Protein 2VOI (pdb70)

Foldseek 3Di:
DLLVVLLVVLLVLLLLLLCVLVVHDPPPDDDDLLSVLLNVLLVVLLVVCCVVCVVVLVVDADQDLVSLLVVLVVVLCVVCVVVDDDLNVLSPLSNSLSNVLVRNCVNDVDDDPCSSSSSSNSSSVCCSVRCVVVLVVQPHRPCRNNVVRD/DVCVVVVVVVVVVVVVVVCVVPDD

InterPro domains:
  IPR002475 Bcl2-like [PS50062] (37-142)
  IPR013282 Bcl-2-related protein A1 [PR01867] (3-15)
  IPR013282 Bcl-2-related protein A1 [PR01867] (64-77)
  IPR013282 Bcl-2-related protein A1 [PR01867] (79-88)
  IPR013282 Bcl-2-related protein A1 [PR01867] (91-102)
  IPR020717 Apoptosis regulator, Bcl-2, BH1 motif, conserved site [PS01080] (78-97)
  IPR020726 Apoptosis regulator, Bcl-2, BH2 motif, conserved site [PS01258] (133-144)
  IPR026298 Bcl-2 family [PR01862] (71-83)
  IPR026298 Bcl-2 family [PR01862] (85-113)
  IPR026298 Bcl-2 family [PR01862] (117-141)
  IPR026298 Bcl-2 family [PTHR11256] (11-152)
  IPR026298 Bcl-2 family [cd06845] (12-146)
  IPR036834 Bcl-2-like superfamily [G3DSA:1.10.437.10] (1-152)
  IPR036834 Bcl-2-like superfamily [SSF56854] (1-153)
  IPR046371 Bcl-2, Bcl-2 homology region 1-3 [PF00452] (37-140)
  IPR046371 Bcl-2, Bcl-2 homology region 1-3 [SM00337] (37-140)

Organism: Mus musculus (NCBI:txid10090)

B-factor: mean 55.95, std 5.7, range [41.97, 74.23]

GO terms:
  GO:0043066 negative regulation of apoptotic process (P, IDA)
  GO:0005515 protein binding (F, IPI)
  GO:0001782 B cell homeostasis (P, IDA)
  GO:0002903 negative regulation of B cell apoptotic process (P, IDA)

Sequence (174 aa):
SMAESELMHIHSLAEHYLQYVLQVPAFESAPSQACRVLQRVAFSVQKEVEKNLKSYLDDFHVESIDTARIIFNQVMEKEFEDGIINWGRIVTIFAFGGVLLKKLKQEQIALDVSAYKQVSSFVAEFIMNNTGEWIRQNGGWEDGFIKKFESQEEIIHNIARHLAQIGDEMDHNI

Radius of gyration: 15.11 Å; Cα contacts (8 Å, |Δi|>4): 183; chains: 2; bounding box: 39×42×33 Å

CATH classification: 1.10.437.10

Solvent-accessible surface area: 9069 Å² total; per-residue (Å²): 114,122,53,117,58,26,63,130,68,0,52,32,2,0,44,73,2,2,32,81,15,47,142,64,79,62,193,102,84,86,56,58,88,1,11,131,12,2,26,126,7,0,64,49,2,1,104,44,0,44,141,90,11,126,71,79,7,83,99,30,128,0,126,41,36,87,33,0,84,95,18,0,60,73,0,0,132,33,5,20,144,85,58,89,42,16,13,0,6,0,0,0,0,2,0,0,0,0,2,0,0,86,17,3,27,128,75,80,118,85,47,92,94,30,1,35,121,60,0,0,41,9,0,1,88,21,0,29,121,64,1,1,98,54,3,115,119,59,40,19,11,101,87,14,0,8,152,84,24,154,109,79,144,43,13,33,119,55,0,3,50,31,0,15,114,26,0,46,101,35,24,140,126,210

Secondary structure (DSSP, 8-state):
-HHHHHHHHHHHHHHHHHHHHTT----SSPPPHHHHHHHHHHHHHHHHHHHHTHHHHTT-----HHHHHHHHHHHHHHHTTT----HHHHHHHHHHHHHHHHHHHHHSS---TTHHHHHHHHHHHHHHHHHHHHHHHTTIIIIIIHHHT-/-HHHHHHHHHHHHHHHHHHHHH--

Nearest PDB structures (foldseek):
  2voi-assembly1_A  TM=1.007E+00  e=2.258E-20  Mus musculus
  2vof-assembly3_C  TM=9.747E-01  e=1.254E-17  Mus musculus
  6e3i-assembly1_A  TM=9.519E-01  e=2.820E-14  Homo sapiens
  5whh-assembly1_A  TM=9.590E-01  e=1.386E-13  Homo sapiens
  9gis-assembly1_A  TM=9.683E-01  e=3.302E-13  Homo sapiens

Structure (mmCIF, N/CA/C/O backbone):
data_2VOI
#
_entry.id   2VOI
#
_cell.length_a   61.737
_cell.length_b   80.808
_cell.length_c   32.184
_cell.angle_alpha   90.00
_cell.angle_beta   90.00
_cell.angle_gamma   90.00
#
_symmetry.space_group_name_H-M   'P 21 21 2'
#
loop_
_entity.id
_entity.type
_entity.pdbx_description
1 polymer 'BCL-2-RELATED PROTEIN A1'
2 polymer 'BH3-INTERACTING DOMAIN DEATH AGONIST P13'
3 non-polymer 'CHLORIDE ION'
4 water water
#
loop_
_atom_site.group_PDB
_atom_site.id
_atom_site.type_symbol
_atom_site.label_atom_id
_atom_site.label_alt_id
_atom_site.label_comp_id
_atom_site.label_asym_id
_atom_site.label_entity_id
_atom_site.label_seq_id
_atom_site.pdbx_PDB_ins_code
_atom_site.Cartn_x
_atom_site.Cartn_y
_atom_site.Cartn_z
_atom_site.occupancy
_atom_site.B_iso_or_equiv
_atom_site.auth_seq_id
_atom_site.auth_comp_id
_atom_site.auth_asym_id
_atom_site.auth_atom_id
_atom_site.pdbx_PDB_model_num
ATOM 1 N N . SER A 1 5 ? 27.847 5.990 -21.957 1.00 57.52 0 SER A N 1
ATOM 2 C CA . SER A 1 5 ? 27.618 7.081 -20.951 1.00 57.70 0 SER A CA 1
ATOM 3 C C . SER A 1 5 ? 26.410 6.755 -20.075 1.00 57.50 0 SER A C 1
ATOM 4 O O . SER A 1 5 ? 26.549 6.560 -18.866 1.00 56.29 0 SER A O 1
ATOM 7 N N . MET A 1 6 ? 25.231 6.726 -20.708 1.00 57.54 1 MET A N 1
ATOM 8 C CA . MET A 1 6 ? 24.018 6.104 -20.147 1.00 57.52 1 MET A CA 1
ATOM 9 C C . MET A 1 6 ? 24.249 4.614 -19.899 1.00 55.34 1 MET A C 1
ATOM 10 O O . MET A 1 6 ? 23.807 4.055 -18.884 1.00 55.06 1 MET A O 1
ATOM 15 N N . ALA A 1 7 ? 24.902 3.959 -20.850 1.00 53.14 2 ALA A N 1
ATOM 16 C CA . ALA A 1 7 ? 25.237 2.545 -20.697 1.00 51.81 2 ALA A CA 1
ATOM 17 C C . ALA A 1 7 ? 26.276 2.343 -19.589 1.00 50.13 2 ALA A C 1
ATOM 18 O O . ALA A 1 7 ? 26.212 1.367 -18.863 1.00 49.21 2 ALA A O 1
ATOM 20 N N . GLU A 1 8 ? 27.216 3.272 -19.476 1.00 48.83 3 GLU A N 1
ATOM 21 C CA . GLU A 1 8 ? 28.228 3.244 -18.421 1.00 48.44 3 GLU A CA 1
ATOM 22 C C . GLU A 1 8 ? 27.557 3.384 -17.059 1.00 48.36 3 GLU A C 1
ATOM 23 O O . GLU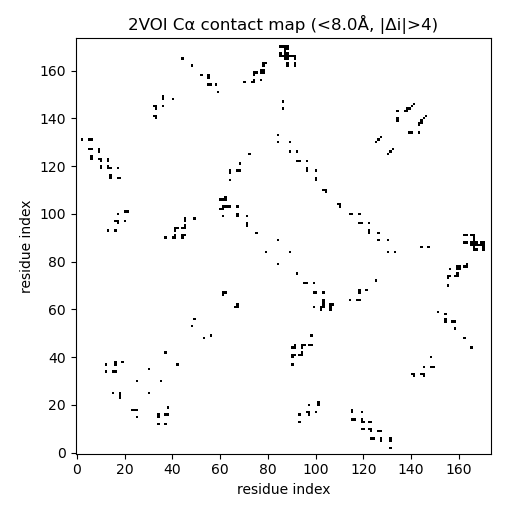 A 1 8 ? 27.723 2.521 -16.186 1.00 46.81 3 GLU A O 1
ATOM 29 N N . SER A 1 9 ? 26.746 4.426 -16.898 1.00 48.32 4 SER A N 1
ATOM 30 C CA . SER A 1 9 ? 26.006 4.603 -15.637 1.00 49.42 4 SER A CA 1
ATOM 31 C C . SER A 1 9 ? 25.075 3.442 -15.335 1.00 48.75 4 SER A C 1
ATOM 32 O O . SER A 1 9 ? 24.915 3.046 -14.194 1.00 48.70 4 SER A O 1
ATOM 35 N N . GLU A 1 10 ? 24.452 2.887 -16.364 1.00 48.80 5 GLU A N 1
ATOM 36 C CA . GLU A 1 10 ? 23.589 1.740 -16.183 1.00 48.71 5 GLU A CA 1
ATOM 37 C C . GLU A 1 10 ? 24.342 0.507 -15.659 1.00 48.25 5 GLU A C 1
ATOM 38 O O . GLU A 1 10 ? 23.833 -0.231 -14.776 1.00 47.92 5 GLU A O 1
ATOM 44 N N . LEU A 1 11 ? 25.531 0.267 -16.205 1.00 47.43 6 LEU A N 1
ATOM 45 C CA . LEU A 1 11 ? 26.396 -0.817 -15.718 1.00 47.28 6 LEU A CA 1
ATOM 46 C C . LEU A 1 11 ? 26.798 -0.612 -14.265 1.00 47.02 6 LEU A C 1
ATOM 47 O O . LEU A 1 11 ? 26.848 -1.546 -13.505 1.00 46.28 6 LEU A O 1
ATOM 52 N N . MET A 1 12 ? 27.152 0.618 -13.916 1.00 47.99 7 MET A N 1
ATOM 53 C CA . MET A 1 12 ? 27.589 0.938 -12.570 1.00 48.38 7 MET A CA 1
ATOM 54 C C . MET A 1 12 ? 26.449 0.796 -11.548 1.00 49.58 7 MET A C 1
ATOM 55 O O . MET A 1 12 ? 26.716 0.356 -10.437 1.00 49.21 7 MET A O 1
ATOM 60 N N . HIS A 1 13 ? 25.208 1.152 -11.921 1.00 50.93 8 HIS A N 1
ATOM 61 C CA . HIS A 1 13 ? 24.029 0.964 -11.048 1.00 52.86 8 HIS A CA 1
ATOM 62 C C . HIS A 1 13 ? 23.708 -0.528 -10.840 1.00 52.54 8 HIS A C 1
ATOM 63 O O . HIS A 1 13 ? 23.433 -0.973 -9.713 1.00 53.18 8 HIS A O 1
ATOM 70 N N . ILE A 1 14 ? 23.771 -1.312 -11.917 1.00 51.64 9 ILE A N 1
ATOM 71 C CA . ILE A 1 14 ? 23.623 -2.776 -11.821 1.00 51.06 9 ILE A CA 1
ATOM 72 C C . ILE A 1 14 ? 24.709 -3.365 -10.895 1.00 51.24 9 ILE A C 1
ATOM 73 O O . ILE A 1 14 ? 24.413 -4.207 -10.046 1.00 51.87 9 ILE A O 1
ATOM 78 N N . HIS A 1 15 ? 25.951 -2.913 -11.060 1.00 50.23 10 HIS A N 1
ATOM 79 C CA . HIS A 1 15 ? 27.032 -3.363 -10.220 1.00 49.92 10 HIS A CA 1
ATOM 80 C C . HIS A 1 15 ? 26.772 -3.078 -8.732 1.00 49.70 10 HIS A C 1
ATOM 81 O O . HIS A 1 15 ? 27.024 -3.924 -7.902 1.00 48.46 10 HIS A O 1
ATOM 88 N N . SER A 1 16 ? 26.269 -1.891 -8.399 1.00 50.16 11 SER A N 1
ATOM 89 C CA . SER A 1 16 ? 26.026 -1.551 -6.999 1.00 51.08 11 SER A CA 1
ATOM 90 C C . SER A 1 16 ? 24.900 -2.422 -6.421 1.00 50.80 11 SER A C 1
ATOM 91 O O . SER A 1 16 ? 24.965 -2.867 -5.272 1.00 50.20 11 SER A O 1
ATOM 94 N N . LEU A 1 17 ? 23.861 -2.647 -7.220 1.00 50.95 12 LEU A N 1
ATOM 95 C CA . LEU A 1 17 ? 22.782 -3.556 -6.841 1.00 51.22 12 LEU A CA 1
ATOM 96 C C . LEU A 1 17 ? 23.305 -4.956 -6.577 1.00 51.47 12 LEU A C 1
ATOM 97 O O . LEU A 1 17 ? 22.991 -5.539 -5.551 1.00 52.05 12 LEU A O 1
ATOM 102 N N . ALA A 1 18 ? 24.127 -5.479 -7.476 1.00 50.98 13 ALA A N 1
ATOM 103 C CA . ALA A 1 18 ? 24.711 -6.810 -7.286 1.00 51.07 13 ALA A CA 1
ATOM 104 C C . ALA A 1 18 ? 25.618 -6.878 -6.066 1.00 50.67 13 ALA A C 1
ATOM 105 O O . ALA A 1 18 ? 25.585 -7.862 -5.359 1.00 50.00 13 ALA A O 1
ATOM 107 N N . GLU A 1 19 ? 26.442 -5.853 -5.848 1.00 50.71 14 GLU A N 1
ATOM 108 C CA . GLU A 1 19 ? 27.325 -5.823 -4.702 1.00 52.11 14 GLU A CA 1
ATOM 109 C C . GLU A 1 19 ? 26.512 -5.874 -3.419 1.00 51.85 14 GLU A C 1
ATOM 110 O O . GLU A 1 19 ? 26.804 -6.651 -2.538 1.00 52.48 14 GLU A O 1
ATOM 116 N N . HIS A 1 20 ? 25.492 -5.037 -3.339 1.00 51.80 15 HIS A N 1
ATOM 117 C CA . HIS A 1 20 ? 24.665 -4.971 -2.143 1.00 52.35 15 HIS A CA 1
ATOM 118 C C . HIS A 1 20 ? 23.890 -6.259 -1.879 1.00 51.28 15 HIS A C 1
ATOM 119 O O . HIS A 1 20 ? 23.765 -6.647 -0.733 1.00 51.37 15 HIS A O 1
ATOM 126 N N . TYR A 1 21 ? 23.377 -6.914 -2.919 1.00 50.40 16 TYR A N 1
ATOM 127 C CA . TYR A 1 21 ? 22.674 -8.182 -2.725 1.00 50.27 16 TYR A CA 1
ATOM 128 C C . TYR A 1 21 ? 23.611 -9.279 -2.191 1.00 50.17 16 TYR A C 1
ATOM 129 O O . TYR A 1 21 ? 23.241 -10.057 -1.294 1.00 46.96 16 TYR A O 1
ATOM 138 N N . LEU A 1 22 ? 24.818 -9.322 -2.764 1.00 50.92 17 LEU A N 1
ATOM 139 C CA . LEU A 1 22 ? 25.835 -10.301 -2.368 1.00 51.57 17 LEU A CA 1
ATOM 140 C C . LEU A 1 22 ? 26.444 -10.028 -0.986 1.00 52.20 17 LEU A C 1
ATOM 141 O O . LEU A 1 22 ? 26.842 -10.976 -0.312 1.00 51.47 17 LEU A O 1
ATOM 146 N N . GLN A 1 23 ? 26.513 -8.751 -0.576 1.00 52.56 18 GLN A N 1
ATOM 147 C CA . GLN A 1 23 ? 26.937 -8.388 0.776 1.00 53.54 18 GLN A CA 1
ATOM 148 C C . GLN A 1 23 ? 25.886 -8.828 1.777 1.00 53.56 18 GLN A C 1
ATOM 149 O O . GLN A 1 23 ? 26.205 -9.336 2.857 1.00 52.38 18 GLN A O 1
ATOM 155 N N . TYR A 1 24 ? 24.632 -8.594 1.414 1.00 53.82 19 TYR A N 1
ATOM 156 C CA . TYR A 1 24 ? 23.496 -9.084 2.171 1.00 54.61 19 TYR A CA 1
ATOM 157 C C . TYR A 1 24 ? 23.589 -10.610 2.360 1.00 55.15 19 TYR A C 1
ATOM 158 O O . TYR A 1 24 ? 23.412 -11.111 3.464 1.00 54.61 19 TYR A O 1
ATOM 167 N N . VAL A 1 25 ? 23.886 -11.323 1.276 1.00 55.89 20 VAL A N 1
ATOM 168 C CA . VAL A 1 25 ? 23.997 -12.782 1.279 1.00 56.70 20 VAL A CA 1
ATOM 169 C C . VAL A 1 25 ? 25.116 -13.299 2.175 1.00 57.24 20 VAL A C 1
ATOM 170 O O . VAL A 1 25 ? 24.975 -14.356 2.766 1.00 57.08 20 VAL A O 1
ATOM 174 N N . LEU A 1 26 ? 26.217 -12.558 2.263 1.00 58.40 21 LEU A N 1
ATOM 175 C CA . LEU A 1 26 ? 27.328 -12.906 3.152 1.00 59.58 21 LEU A CA 1
ATOM 176 C C . LEU A 1 26 ? 27.201 -12.272 4.551 1.00 60.37 21 LEU A C 1
ATOM 177 O O . LEU A 1 26 ? 28.127 -12.363 5.362 1.00 60.46 21 LEU A O 1
ATOM 182 N N . GLN A 1 27 ? 26.062 -11.636 4.820 1.00 61.50 22 GLN A N 1
ATOM 183 C CA . GLN A 1 27 ? 25.808 -10.929 6.080 1.00 63.01 22 GLN A CA 1
ATOM 184 C C . GLN A 1 27 ? 26.913 -9.913 6.438 1.00 64.05 22 GLN A C 1
ATOM 185 O O . GLN A 1 27 ? 27.460 -9.928 7.544 1.00 63.57 22 GLN A O 1
ATOM 191 N N . VAL A 1 28 ? 27.221 -9.025 5.496 1.00 65.33 23 VAL A N 1
ATOM 192 C CA . VAL A 1 28 ? 28.356 -8.109 5.631 1.00 66.54 23 VAL A CA 1
ATOM 193 C C . VAL A 1 28 ? 27.892 -6.642 5.643 1.00 67.38 23 VAL A C 1
ATOM 194 O O . VAL A 1 28 ? 27.011 -6.266 4.860 1.00 66.88 23 VAL A O 1
ATOM 198 N N . PRO A 1 29 ? 28.494 -5.813 6.534 1.00 68.60 24 PRO A N 1
ATOM 199 C CA . PRO A 1 29 ? 28.242 -4.378 6.675 1.00 69.35 24 PRO A CA 1
ATOM 200 C C . PRO A 1 29 ? 27.820 -3.600 5.425 1.00 70.06 24 PRO A C 1
ATOM 201 O O . PRO A 1 29 ? 28.442 -3.718 4.369 1.00 70.51 24 PRO A O 1
ATOM 205 N N . ALA A 1 30 ? 26.749 -2.823 5.558 1.00 70.87 25 ALA A N 1
ATOM 206 C CA . ALA A 1 30 ? 26.500 -1.711 4.651 1.00 71.32 25 ALA A CA 1
ATOM 207 C C . ALA A 1 30 ? 27.326 -0.555 5.222 1.00 71.60 25 ALA A C 1
ATOM 208 O O . ALA A 1 30 ? 28.338 -0.176 4.645 1.00 72.22 25 ALA A O 1
ATOM 210 N N . PHE A 1 31 ? 26.909 -0.030 6.371 1.00 71.70 26 PHE A N 1
ATOM 211 C CA . PHE A 1 31 ? 27.708 0.939 7.161 1.00 71.96 26 PHE A CA 1
ATOM 212 C C . PHE A 1 31 ? 28.001 2.310 6.535 1.00 72.00 26 PHE A C 1
ATOM 213 O O . PHE A 1 31 ? 28.517 3.201 7.227 1.00 71.74 26 PHE A O 1
ATOM 221 N N . GLU A 1 32 ? 27.691 2.480 5.250 1.00 72.01 27 GLU A N 1
ATOM 222 C CA . GLU A 1 32 ? 27.821 3.777 4.583 1.00 72.01 27 GLU A CA 1
ATOM 223 C C . GLU A 1 32 ? 26.469 4.483 4.647 1.00 71.77 27 GLU A C 1
ATOM 224 O O . GLU A 1 32 ? 26.334 5.546 5.265 1.00 71.81 27 GLU A O 1
ATOM 226 N N . SER A 1 33 ? 25.474 3.856 4.021 1.00 71.40 28 SER A N 1
ATOM 227 C CA . SER A 1 33 ? 24.117 4.393 3.924 1.00 71.00 28 SER A CA 1
ATOM 228 C C . SER A 1 33 ? 23.075 3.289 4.091 1.00 70.49 28 SER A C 1
ATOM 229 O O . SER A 1 33 ? 23.395 2.092 4.074 1.00 70.53 28 SER A O 1
ATOM 232 N N . ALA A 1 34 ? 21.821 3.702 4.235 1.00 69.78 29 ALA A N 1
ATOM 233 C CA . ALA A 1 34 ? 20.703 2.773 4.180 1.00 69.08 29 ALA A CA 1
ATOM 234 C C . ALA A 1 34 ? 20.500 2.327 2.731 1.00 68.33 29 ALA A C 1
ATOM 235 O O . ALA A 1 34 ? 20.713 3.111 1.801 1.00 68.26 29 ALA A O 1
ATOM 237 N N . PRO A 1 35 ? 20.122 1.053 2.528 1.00 67.36 30 PRO A N 1
ATOM 238 C CA . PRO A 1 35 ? 19.704 0.612 1.205 1.00 66.61 30 PRO A CA 1
ATOM 239 C C . PRO A 1 35 ? 18.626 1.514 0.595 1.00 65.70 30 PRO A C 1
ATOM 240 O O . PRO A 1 35 ? 17.738 1.987 1.306 1.00 65.43 30 PRO A O 1
ATOM 244 N N . SER A 1 36 ? 18.719 1.745 -0.713 1.00 64.55 31 SER A N 1
ATOM 245 C CA . SER A 1 36 ? 17.641 2.372 -1.477 1.00 63.67 31 SER A CA 1
ATOM 246 C C . SER A 1 36 ? 16.439 1.439 -1.531 1.00 63.01 31 SER A C 1
ATOM 247 O O . SER A 1 36 ? 16.535 0.268 -1.168 1.00 62.96 31 SER A O 1
ATOM 250 N N . GLN A 1 37 ? 15.316 1.947 -2.020 1.00 62.14 32 GLN A N 1
ATOM 251 C CA . GLN A 1 37 ? 14.115 1.129 -2.138 1.00 61.65 32 GLN A CA 1
ATOM 252 C C . GLN A 1 37 ? 14.335 -0.071 -3.057 1.00 60.79 32 GLN A C 1
ATOM 253 O O . GLN A 1 37 ? 13.920 -1.175 -2.720 1.00 60.38 32 GLN A O 1
ATOM 259 N N . ALA A 1 38 ? 14.996 0.152 -4.197 1.00 59.88 33 ALA A N 1
ATOM 260 C CA . ALA A 1 38 ? 15.299 -0.918 -5.158 1.00 59.23 33 ALA A CA 1
ATOM 261 C C . ALA A 1 38 ? 16.204 -2.007 -4.568 1.00 58.66 33 ALA A C 1
ATOM 262 O O . ALA A 1 38 ? 16.002 -3.193 -4.824 1.00 57.43 33 ALA A O 1
ATOM 264 N N . CYS A 1 39 ? 17.197 -1.592 -3.784 1.00 58.19 34 CYS A N 1
ATOM 265 C CA . CYS A 1 39 ? 18.022 -2.523 -3.009 1.00 58.25 34 CYS A CA 1
ATOM 266 C C . CYS A 1 39 ? 17.201 -3.426 -2.086 1.00 56.79 34 CYS A C 1
ATOM 267 O O . CYS A 1 39 ? 17.434 -4.621 -2.018 1.00 55.99 34 CYS A O 1
ATOM 270 N N . ARG A 1 40 ? 16.258 -2.835 -1.365 1.00 56.42 35 ARG A N 1
ATOM 271 C CA . ARG A 1 40 ? 15.436 -3.566 -0.406 1.00 55.66 35 ARG A CA 1
ATOM 272 C C . ARG A 1 40 ? 14.485 -4.526 -1.087 1.00 54.80 35 ARG A C 1
ATOM 273 O O . ARG A 1 40 ? 14.335 -5.673 -0.648 1.00 54.14 35 ARG A O 1
ATOM 281 N N . VAL A 1 41 ? 13.862 -4.072 -2.172 1.00 54.04 36 VAL A N 1
ATOM 282 C CA . VAL A 1 41 ? 12.967 -4.936 -2.939 1.00 53.51 36 VAL A CA 1
ATOM 283 C C . VAL A 1 41 ? 13.786 -6.085 -3.500 1.00 53.51 36 VAL A C 1
ATOM 284 O O . VAL A 1 41 ? 13.367 -7.240 -3.387 1.00 53.76 36 VAL A O 1
ATOM 288 N N . LEU A 1 42 ? 14.958 -5.774 -4.068 1.00 53.51 37 LEU A N 1
ATOM 289 C CA . LEU A 1 42 ? 15.842 -6.789 -4.668 1.00 53.58 37 LEU A CA 1
ATOM 290 C C . LEU A 1 42 ? 16.290 -7.856 -3.668 1.00 53.18 37 LEU A C 1
ATOM 291 O O . LEU A 1 42 ? 16.254 -9.052 -3.976 1.00 53.28 37 LEU A O 1
ATOM 296 N N . GLN A 1 43 ? 16.737 -7.421 -2.493 1.00 52.60 38 GLN A N 1
ATOM 297 C CA . GLN A 1 43 ? 17.107 -8.340 -1.431 1.00 53.31 38 GLN A CA 1
ATOM 298 C C . GLN A 1 43 ? 15.956 -9.273 -1.061 1.00 52.36 38 GLN A C 1
ATOM 299 O O . GLN A 1 43 ? 16.162 -10.480 -0.949 1.00 52.36 38 GLN A O 1
ATOM 305 N N . ARG A 1 44 ? 14.761 -8.724 -0.891 1.00 51.08 39 ARG A N 1
ATOM 306 C CA . ARG A 1 44 ? 13.582 -9.563 -0.654 1.00 51.93 39 ARG A CA 1
ATOM 307 C C . ARG A 1 44 ? 13.343 -10.573 -1.797 1.00 51.07 39 ARG A C 1
ATOM 308 O O . ARG A 1 44 ? 13.432 -11.770 -1.579 1.00 50.56 39 ARG A O 1
ATOM 316 N N . VAL A 1 45 ? 13.077 -10.100 -3.010 1.00 50.62 40 VAL A N 1
ATOM 317 C CA . VAL A 1 45 ? 12.723 -11.028 -4.094 1.00 50.96 40 VAL A CA 1
ATOM 318 C C . VAL A 1 45 ? 13.850 -11.980 -4.519 1.00 50.99 40 VAL A C 1
ATOM 319 O O . VAL A 1 45 ? 13.597 -13.160 -4.726 1.00 51.16 40 VAL A O 1
ATOM 323 N N . ALA A 1 46 ? 15.075 -11.474 -4.661 1.00 51.16 41 ALA A N 1
ATOM 324 C CA . ALA A 1 46 ? 16.219 -12.320 -5.041 1.00 50.99 41 ALA A CA 1
ATOM 325 C C . ALA A 1 46 ? 16.525 -13.374 -3.973 1.00 51.16 41 ALA A C 1
ATOM 326 O O . ALA A 1 46 ? 16.936 -14.477 -4.306 1.00 51.49 41 ALA A O 1
ATOM 328 N N . PHE A 1 47 ? 16.323 -13.047 -2.703 1.00 50.76 42 PHE A N 1
ATOM 329 C CA . PHE A 1 47 ? 16.584 -14.009 -1.637 1.00 51.45 42 PHE A CA 1
ATOM 330 C C . PHE A 1 47 ? 15.551 -15.147 -1.584 1.00 51.71 42 PHE A C 1
ATOM 331 O O . PHE A 1 47 ? 15.921 -16.296 -1.330 1.00 51.17 42 PHE A O 1
ATOM 339 N N . SER A 1 48 ? 14.273 -14.822 -1.797 1.00 52.24 43 SER A N 1
ATOM 340 C CA . SER A 1 48 ? 13.226 -15.840 -1.948 1.00 52.87 43 SER A CA 1
ATOM 341 C C . SER A 1 48 ? 13.605 -16.854 -3.045 1.00 53.14 43 SER A C 1
ATOM 342 O O . SER A 1 48 ? 13.373 -18.042 -2.887 1.00 53.39 43 SER A O 1
ATOM 345 N N . VAL A 1 49 ? 14.168 -16.374 -4.155 1.00 52.97 44 VAL A N 1
ATOM 346 C CA . VAL A 1 49 ? 14.607 -17.266 -5.222 1.00 53.48 44 VAL A CA 1
ATOM 347 C C . VAL A 1 49 ? 15.814 -18.102 -4.805 1.00 53.74 44 VAL A C 1
ATOM 348 O O . VAL A 1 49 ? 15.828 -19.309 -5.018 1.00 53.40 44 VAL A O 1
ATOM 352 N N . GLN A 1 50 ? 16.819 -17.460 -4.215 1.00 54.34 45 GLN A N 1
ATOM 353 C CA . GLN A 1 50 ? 17.976 -18.181 -3.693 1.00 54.95 45 GLN A CA 1
ATOM 354 C C . GLN A 1 50 ? 17.530 -19.316 -2.782 1.00 55.58 45 GLN A C 1
ATOM 355 O O . GLN A 1 50 ? 17.971 -20.449 -2.936 1.00 55.91 45 GLN A O 1
ATOM 361 N N . LYS A 1 51 ? 16.639 -18.993 -1.849 1.00 56.33 46 LYS A N 1
ATOM 362 C CA . LYS A 1 51 ? 16.043 -19.968 -0.957 1.00 57.02 46 LYS A CA 1
ATOM 363 C C . LYS A 1 51 ? 15.315 -21.097 -1.695 1.00 57.09 46 LYS A C 1
ATOM 364 O O . LYS A 1 51 ? 15.580 -22.262 -1.439 1.00 57.01 46 LYS A O 1
ATOM 370 N N . GLU A 1 52 ? 14.405 -20.751 -2.601 1.00 57.54 47 GLU A N 1
ATOM 371 C CA . GLU A 1 52 ? 13.629 -21.762 -3.330 1.00 58.28 47 GLU A CA 1
ATOM 372 C C . GLU A 1 52 ? 14.564 -22.707 -4.095 1.00 58.72 47 GLU A C 1
ATOM 373 O O . GLU A 1 52 ? 14.391 -23.921 -4.081 1.00 58.17 47 GLU A O 1
ATOM 379 N N . VAL A 1 53 ? 15.568 -22.124 -4.738 1.00 59.52 48 VAL A N 1
ATOM 380 C CA . VAL A 1 53 ? 16.556 -22.862 -5.523 1.00 60.06 48 VAL A CA 1
ATOM 381 C C . VAL A 1 53 ? 17.373 -23.822 -4.654 1.00 60.30 48 VAL A C 1
ATOM 382 O O . VAL A 1 53 ? 17.436 -25.017 -4.935 1.00 60.19 48 VAL A O 1
ATOM 386 N N . GLU A 1 54 ? 17.992 -23.291 -3.599 1.00 60.68 49 GLU A N 1
ATOM 387 C CA . GLU A 1 54 ? 18.866 -24.087 -2.725 1.00 61.20 49 GLU A CA 1
ATOM 388 C C . GLU A 1 54 ? 18.108 -25.221 -2.027 1.00 60.88 49 GLU A C 1
ATOM 389 O O . GLU A 1 54 ? 18.675 -26.263 -1.708 1.00 60.35 49 GLU A O 1
ATOM 395 N N . LYS A 1 55 ? 16.821 -24.986 -1.796 1.00 60.89 50 LYS A N 1
ATOM 396 C CA . LYS A 1 55 ? 15.911 -25.965 -1.223 1.00 60.93 50 LYS A CA 1
ATOM 397 C C . LYS A 1 55 ? 15.559 -27.024 -2.259 1.00 60.68 50 LYS A C 1
ATOM 398 O O . LYS A 1 55 ? 15.812 -28.201 -2.058 1.00 60.42 50 LYS A O 1
ATOM 404 N N . ASN A 1 56 ? 15.005 -26.588 -3.386 1.00 60.56 51 ASN A N 1
ATOM 405 C CA . ASN A 1 56 ? 14.435 -27.510 -4.366 1.00 60.50 51 ASN A CA 1
ATOM 406 C C . ASN A 1 56 ? 15.390 -28.032 -5.458 1.00 60.18 51 ASN A C 1
ATOM 407 O O . ASN A 1 56 ? 15.036 -28.952 -6.190 1.00 59.97 51 ASN A O 1
ATOM 412 N N . LEU A 1 57 ? 16.588 -27.465 -5.568 1.00 59.74 52 LEU A N 1
ATOM 413 C CA . LEU A 1 57 ? 17.609 -28.021 -6.471 1.00 59.28 52 LEU A CA 1
ATOM 414 C C . LEU A 1 57 ? 18.805 -28.567 -5.692 1.00 58.93 52 LEU A C 1
ATOM 415 O O . LEU A 1 57 ? 19.905 -28.676 -6.232 1.00 58.40 52 LEU A O 1
ATOM 420 N N . LYS A 1 58 ? 18.593 -28.917 -4.429 1.00 59.04 53 LYS A N 1
ATOM 421 C CA . LYS A 1 58 ? 19.698 -29.332 -3.565 1.00 59.26 53 LYS A CA 1
ATOM 422 C C . LYS A 1 58 ? 20.512 -30.482 -4.173 1.00 59.45 53 LYS A C 1
ATOM 423 O O . LYS A 1 58 ? 21.743 -30.420 -4.209 1.00 59.54 53 LYS A O 1
ATOM 429 N N . SER A 1 59 ? 19.830 -31.509 -4.675 1.00 59.62 54 SER A N 1
ATOM 430 C CA . SER A 1 59 ? 20.518 -32.666 -5.255 1.00 59.87 54 SER A CA 1
ATOM 431 C C . SER A 1 59 ? 21.409 -32.253 -6.427 1.00 59.79 54 SER A C 1
ATOM 432 O O . SER A 1 59 ? 22.532 -32.732 -6.565 1.00 59.69 54 SER A O 1
ATOM 435 N N . TYR A 1 60 ? 20.903 -31.346 -7.251 1.00 59.89 55 TYR A N 1
ATOM 436 C CA . TYR A 1 60 ? 21.636 -30.859 -8.428 1.00 60.06 55 TYR A CA 1
ATOM 437 C C . TYR A 1 60 ? 22.854 -30.004 -8.037 1.00 59.55 55 TYR A C 1
ATOM 438 O O . TYR A 1 60 ? 23.942 -30.165 -8.600 1.00 59.21 55 TYR A O 1
ATOM 447 N N . LEU A 1 61 ? 22.668 -29.121 -7.057 1.00 59.06 56 LEU A N 1
ATOM 448 C CA . LEU A 1 61 ? 23.747 -28.262 -6.552 1.00 58.57 56 LEU A CA 1
ATOM 449 C C . LEU A 1 61 ? 24.868 -29.032 -5.844 1.00 58.48 56 LEU A C 1
ATOM 450 O O . LEU A 1 61 ? 26.036 -28.642 -5.925 1.00 58.06 56 LEU A O 1
ATOM 455 N N . ASP A 1 62 ? 24.510 -30.127 -5.171 1.00 58.54 57 ASP A N 1
ATOM 456 C CA . ASP A 1 62 ? 25.486 -30.967 -4.471 1.00 58.57 57 ASP A CA 1
ATOM 457 C C . ASP A 1 62 ? 26.411 -31.743 -5.406 1.00 58.61 57 ASP A C 1
ATOM 458 O O . ASP A 1 62 ? 27.444 -32.246 -4.968 1.00 58.67 57 ASP A O 1
ATOM 463 N N . ASP A 1 63 ? 26.049 -31.851 -6.682 1.00 58.55 58 ASP A N 1
ATOM 464 C CA . ASP A 1 63 ? 26.808 -32.690 -7.616 1.00 58.46 58 ASP A CA 1
ATOM 465 C C . ASP A 1 63 ? 27.916 -31.917 -8.341 1.00 58.09 58 ASP A C 1
ATOM 466 O O . ASP A 1 63 ? 28.439 -32.381 -9.356 1.00 57.86 58 ASP A O 1
ATOM 471 N N . PHE A 1 64 ? 28.272 -30.742 -7.826 1.00 57.61 59 PHE A N 1
ATOM 472 C CA . PHE A 1 64 ? 29.438 -30.018 -8.328 1.00 57.48 59 PHE A CA 1
ATOM 473 C C . PHE A 1 64 ? 30.035 -29.084 -7.277 1.00 57.37 59 PHE A C 1
ATOM 474 O O . PHE A 1 64 ? 29.389 -28.755 -6.284 1.00 57.26 59 PHE A O 1
ATOM 482 N N . HIS A 1 65 ? 31.278 -28.674 -7.520 1.00 57.44 60 HIS A N 1
ATOM 483 C CA . HIS A 1 65 ? 32.057 -27.858 -6.590 1.00 57.43 60 HIS A CA 1
ATOM 484 C C . HIS A 1 65 ? 32.475 -26.562 -7.285 1.00 57.46 60 HIS A C 1
ATOM 485 O O . HIS A 1 65 ? 32.722 -26.551 -8.494 1.00 57.49 60 HIS A O 1
ATOM 492 N N . VAL A 1 66 ? 32.548 -25.478 -6.519 1.00 57.30 61 VAL A N 1
ATOM 493 C CA . VAL A 1 66 ? 33.046 -24.195 -7.009 1.00 57.19 61 VAL A CA 1
ATOM 494 C C . VAL A 1 66 ? 34.357 -23.896 -6.273 1.00 57.20 61 VAL A C 1
ATOM 495 O O . VAL A 1 66 ? 34.351 -23.249 -5.225 1.00 57.43 61 VAL A O 1
ATOM 499 N N . GLU A 1 67 ? 35.476 -24.380 -6.812 1.00 56.90 62 GLU A N 1
ATOM 500 C CA . GLU A 1 67 ? 36.764 -24.267 -6.117 1.00 56.74 62 GLU A CA 1
ATOM 501 C C . GLU A 1 67 ? 37.443 -22.909 -6.317 1.00 56.25 62 GLU A C 1
ATOM 502 O O . GLU A 1 67 ? 38.417 -22.600 -5.631 1.00 55.78 62 GLU A O 1
ATOM 508 N N . SER A 1 68 ? 36.930 -22.112 -7.252 1.00 55.88 63 SER A N 1
ATOM 509 C CA . SER A 1 68 ? 37.609 -20.902 -7.703 1.00 55.70 63 SER A CA 1
ATOM 510 C C . SER A 1 68 ? 36.603 -19.847 -8.137 1.00 55.21 63 SER A C 1
ATOM 511 O O . SER A 1 68 ? 35.491 -20.188 -8.514 1.00 54.90 63 SER A O 1
ATOM 514 N N . ILE A 1 69 ? 36.994 -18.572 -8.068 1.00 54.89 64 ILE A N 1
ATOM 515 C CA . ILE A 1 69 ? 36.215 -17.483 -8.670 1.00 55.01 64 ILE A CA 1
ATOM 516 C C . I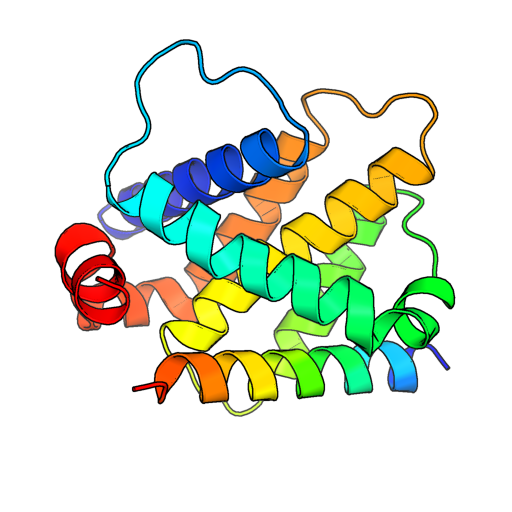LE A 1 69 ? 36.171 -17.678 -10.183 1.00 54.58 64 ILE A C 1
ATOM 517 O O . ILE A 1 69 ? 35.148 -17.439 -10.805 1.00 54.28 64 ILE A O 1
ATOM 522 N N . ASP A 1 70 ? 37.304 -18.099 -10.744 1.00 54.37 65 ASP A N 1
ATOM 523 C CA . ASP A 1 70 ? 37.444 -18.471 -12.159 1.00 54.29 65 ASP A CA 1
ATOM 524 C C . ASP A 1 70 ? 36.314 -19.423 -12.562 1.00 53.85 65 ASP A C 1
ATOM 525 O O . ASP A 1 70 ? 35.641 -19.207 -13.566 1.00 53.29 65 ASP A O 1
ATOM 530 N N . THR A 1 71 ? 36.110 -20.457 -11.746 1.00 53.66 66 THR A N 1
ATOM 531 C CA . THR A 1 71 ? 35.126 -21.513 -12.009 1.00 53.30 66 THR A CA 1
ATOM 532 C C . THR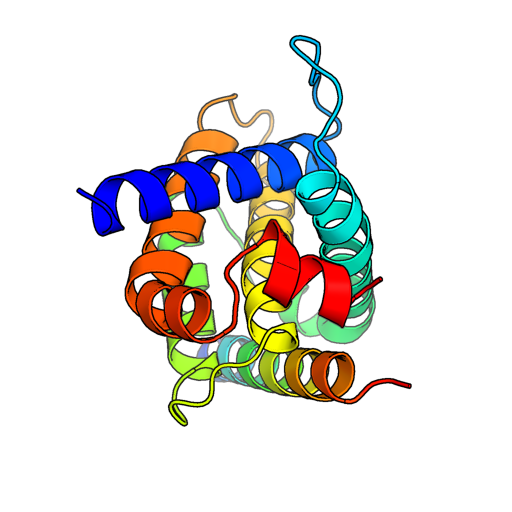 A 1 71 ? 33.707 -21.046 -11.733 1.00 52.89 66 THR A C 1
ATOM 533 O O . THR A 1 71 ? 32.783 -21.425 -12.453 1.00 52.61 66 THR A O 1
ATOM 537 N N . ALA A 1 72 ? 33.523 -20.220 -10.701 1.00 52.49 67 ALA A N 1
ATOM 538 C CA . ALA A 1 72 ? 32.211 -19.620 -10.443 1.00 52.00 67 ALA A CA 1
ATOM 539 C C . ALA A 1 72 ? 31.769 -18.826 -11.662 1.00 51.70 67 ALA A C 1
ATOM 540 O O . ALA A 1 72 ? 30.653 -18.988 -12.134 1.00 51.69 67 ALA A O 1
ATOM 542 N N . ARG A 1 73 ? 32.648 -17.967 -12.167 1.00 51.53 68 ARG A N 1
ATOM 543 C CA . ARG A 1 73 ? 32.364 -17.190 -13.385 1.00 52.39 68 ARG A CA 1
ATOM 544 C C . ARG A 1 73 ? 31.974 -18.094 -14.566 1.00 51.98 68 ARG A C 1
ATOM 545 O O . ARG A 1 73 ? 31.108 -17.743 -15.362 1.00 51.69 68 ARG A O 1
ATOM 553 N N . ILE A 1 74 ? 32.628 -19.252 -14.675 1.00 52.23 69 ILE A N 1
ATOM 554 C CA . ILE A 1 74 ? 32.365 -20.195 -15.768 1.00 52.26 69 ILE A CA 1
ATOM 555 C C . ILE A 1 74 ? 30.994 -20.853 -15.659 1.00 52.19 69 ILE A C 1
ATOM 556 O O . ILE A 1 74 ? 30.238 -20.885 -16.635 1.00 51.52 69 ILE A O 1
ATOM 561 N N . ILE A 1 75 ? 30.688 -21.382 -14.476 1.00 52.24 70 ILE A N 1
ATOM 562 C CA . ILE A 1 75 ? 29.416 -22.067 -14.226 1.00 52.33 70 ILE A CA 1
ATOM 563 C C . ILE A 1 75 ? 28.257 -21.081 -14.314 1.00 52.56 70 ILE A C 1
ATOM 564 O O . ILE A 1 75 ? 27.182 -21.408 -14.818 1.00 51.81 70 ILE A O 1
ATOM 569 N N . PHE A 1 76 ? 28.498 -19.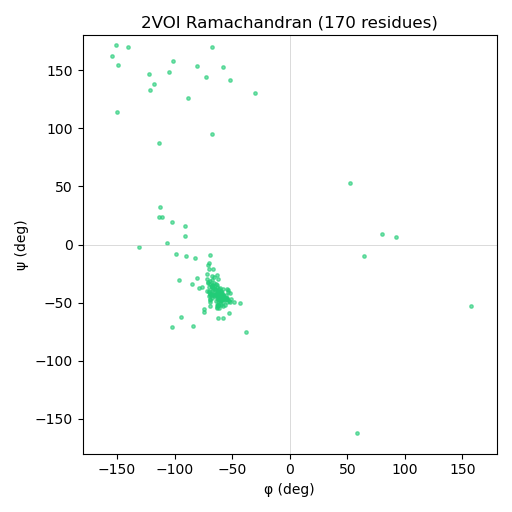866 -13.834 1.00 52.82 71 PHE A N 1
ATOM 570 C CA . PHE A 1 76 ? 27.498 -18.829 -13.860 1.00 53.36 71 PHE A CA 1
ATOM 571 C C . PHE A 1 76 ? 27.146 -18.479 -15.311 1.00 53.54 71 PHE A C 1
ATOM 572 O O . PHE A 1 76 ? 25.968 -18.428 -15.685 1.00 51.86 71 PHE A O 1
ATOM 580 N N . ASN A 1 77 ? 28.179 -18.259 -16.123 1.00 54.37 72 ASN A N 1
ATOM 581 C CA . ASN A 1 77 ? 27.976 -17.818 -17.505 1.00 55.11 72 ASN A CA 1
ATOM 582 C C . ASN A 1 77 ? 27.305 -18.884 -18.346 1.00 55.46 72 ASN A C 1
ATOM 583 O O . ASN A 1 77 ? 26.499 -18.564 -19.208 1.00 55.95 72 ASN A O 1
ATOM 588 N N . GLN A 1 78 ? 27.616 -20.148 -18.090 1.00 55.77 73 GLN A N 1
ATOM 589 C CA . GLN A 1 78 ? 26.993 -21.218 -18.867 1.00 56.28 73 GLN A CA 1
ATOM 590 C C . GLN A 1 78 ? 25.563 -21.515 -18.393 1.00 56.31 73 GLN A C 1
ATOM 591 O O . GLN A 1 78 ? 24.690 -21.752 -19.223 1.00 55.63 73 GLN A O 1
ATOM 597 N N . VAL A 1 79 ? 25.304 -21.459 -17.084 1.00 56.46 74 VAL A N 1
ATOM 598 C CA . VAL A 1 79 ? 23.920 -21.598 -16.601 1.00 56.68 74 VAL A CA 1
ATOM 599 C C . VAL A 1 79 ? 23.059 -20.452 -17.151 1.00 57.24 74 VAL A C 1
ATOM 600 O O . VAL A 1 79 ? 21.940 -20.690 -17.619 1.00 57.02 74 VAL A O 1
ATOM 604 N N . MET A 1 80 ? 23.592 -19.230 -17.086 1.00 57.84 75 MET A N 1
ATOM 605 C CA . MET A 1 80 ? 22.896 -18.047 -17.572 1.00 58.33 75 MET A CA 1
ATOM 606 C C . MET A 1 80 ? 22.693 -18.033 -19.086 1.00 58.97 75 MET A C 1
ATOM 607 O O . MET A 1 80 ? 21.640 -17.591 -19.544 1.00 59.17 75 MET A O 1
ATOM 612 N N . GLU A 1 81 ? 23.690 -18.487 -19.858 1.00 59.43 76 GLU A N 1
ATOM 613 C CA . GLU A 1 81 ? 23.570 -18.528 -21.323 1.00 59.94 76 GLU A CA 1
ATOM 614 C C . GLU A 1 81 ? 22.427 -19.463 -21.701 1.00 59.39 76 GLU A C 1
ATOM 615 O O . GLU A 1 81 ? 21.589 -19.122 -22.532 1.00 59.90 76 GLU A O 1
ATOM 621 N N . LYS A 1 82 ? 22.385 -20.630 -21.064 1.00 59.01 77 LYS A N 1
ATOM 622 C CA . LYS A 1 82 ? 21.316 -21.601 -21.287 1.00 58.56 77 LYS A CA 1
ATOM 623 C C . LYS A 1 82 ? 19.938 -21.125 -20.785 1.00 58.14 77 LYS A C 1
ATOM 624 O O . LYS A 1 82 ? 18.925 -21.441 -21.400 1.00 58.04 77 LYS A O 1
ATOM 626 N N . GLU A 1 83 ? 19.892 -20.378 -19.682 1.00 57.28 78 GLU A N 1
ATOM 627 C CA . GLU A 1 83 ? 18.615 -19.833 -19.188 1.00 56.75 78 GLU A CA 1
ATOM 628 C C . GLU A 1 83 ? 17.950 -18.858 -20.177 1.00 56.43 78 GLU A C 1
ATOM 629 O O . GLU A 1 83 ? 16.735 -18.854 -20.323 1.00 55.46 78 GLU A O 1
ATOM 635 N N . PHE A 1 84 ? 18.770 -18.016 -20.805 1.00 56.65 79 PHE A N 1
ATOM 636 C CA . PHE A 1 84 ? 18.314 -16.920 -21.660 1.00 56.75 79 PHE A CA 1
ATOM 637 C C . PHE A 1 84 ? 18.447 -17.247 -23.148 1.00 56.70 79 PHE A C 1
ATOM 638 O O . PHE A 1 84 ? 18.408 -16.351 -23.987 1.00 56.44 79 PHE A O 1
ATOM 646 N N . GLU A 1 85 ? 18.556 -18.546 -23.446 1.00 56.55 80 GLU A N 1
ATOM 647 C CA . GLU A 1 85 ? 18.629 -19.093 -24.796 1.00 56.66 80 GLU A CA 1
ATOM 648 C C . GLU A 1 85 ? 17.482 -18.717 -25.729 1.00 56.22 80 GLU A C 1
ATOM 649 O O . GLU A 1 85 ? 17.692 -18.460 -26.922 1.00 55.72 80 GLU A O 1
ATOM 655 N N . ASP A 1 86 ? 16.268 -18.772 -25.194 1.00 55.41 81 ASP A N 1
ATOM 656 C CA . ASP A 1 86 ? 15.074 -18.404 -25.937 1.00 54.81 81 ASP A CA 1
ATOM 657 C C . ASP A 1 86 ? 14.973 -16.904 -26.242 1.00 54.88 81 ASP A C 1
ATOM 658 O O . ASP A 1 86 ? 14.088 -16.490 -26.987 1.00 55.13 81 ASP A O 1
ATOM 663 N N . GLY A 1 87 ? 15.858 -16.097 -25.658 1.00 55.23 82 GLY A N 1
ATOM 664 C CA . GLY A 1 87 ? 15.870 -14.653 -25.890 1.00 55.31 82 GLY A CA 1
ATOM 665 C C . GLY A 1 87 ? 14.837 -13.890 -25.079 1.00 55.49 82 GLY A C 1
ATOM 666 O O . GLY A 1 87 ? 14.658 -12.687 -25.281 1.00 56.19 82 GLY A O 1
ATOM 667 N N . ILE A 1 88 ? 14.180 -14.569 -24.139 1.00 54.89 83 ILE A N 1
ATOM 668 C CA . ILE A 1 88 ? 13.137 -13.946 -23.332 1.00 54.26 83 ILE A CA 1
ATOM 669 C C . ILE A 1 88 ? 13.707 -13.288 -22.077 1.00 53.90 83 ILE A C 1
ATOM 670 O O . ILE A 1 88 ? 14.436 -13.914 -21.290 1.00 53.01 83 ILE A O 1
ATOM 675 N N . ILE A 1 89 ? 13.382 -12.002 -21.924 1.00 53.22 84 ILE A N 1
ATOM 676 C CA . ILE A 1 89 ? 13.790 -11.213 -20.760 1.00 52.83 84 ILE A CA 1
ATOM 677 C C . ILE A 1 89 ? 12.549 -10.681 -20.074 1.00 52.26 84 ILE A C 1
ATOM 678 O O . ILE A 1 89 ? 11.639 -10.147 -20.727 1.00 51.67 84 ILE A O 1
ATOM 683 N N . ASN A 1 90 ? 12.511 -10.840 -18.756 1.00 51.67 85 ASN A N 1
ATOM 684 C CA . ASN A 1 90 ? 11.513 -10.171 -17.934 1.00 51.04 85 ASN A CA 1
ATOM 685 C C . ASN A 1 90 ? 12.079 -9.912 -16.539 1.00 50.65 85 ASN A C 1
ATOM 686 O O . ASN A 1 90 ? 13.166 -10.393 -16.216 1.00 49.95 85 ASN A O 1
ATOM 691 N N . TRP A 1 91 ? 11.351 -9.165 -15.719 1.00 50.24 86 TRP A N 1
ATOM 692 C CA . TRP A 1 91 ? 11.858 -8.778 -14.388 1.00 50.34 86 TRP A CA 1
ATOM 693 C C . TRP A 1 91 ? 12.128 -9.982 -13.503 1.00 50.39 86 TRP A C 1
ATOM 694 O O . TRP A 1 91 ? 13.093 -9.990 -12.759 1.00 49.63 86 TRP A O 1
ATOM 705 N N . GLY A 1 92 ? 11.268 -10.998 -13.591 1.00 51.09 87 GLY A N 1
ATOM 706 C CA . GLY A 1 92 ? 11.427 -12.211 -12.792 1.00 51.33 87 GLY A CA 1
ATOM 707 C C . GLY A 1 92 ? 12.706 -12.961 -13.083 1.00 51.26 87 GLY A C 1
ATOM 708 O O . GLY A 1 92 ? 13.428 -13.318 -12.170 1.00 51.88 87 GLY A O 1
ATOM 709 N N . ARG A 1 93 ? 12.994 -13.186 -14.368 1.00 51.33 88 ARG A N 1
ATOM 710 C CA . ARG A 1 93 ? 14.279 -13.758 -14.807 1.00 50.56 88 ARG A CA 1
ATOM 711 C C . ARG A 1 93 ? 15.490 -12.948 -14.381 1.00 50.68 88 ARG A C 1
ATOM 712 O O . ARG A 1 93 ? 16.536 -13.510 -14.048 1.00 50.25 88 ARG A O 1
ATOM 720 N N . ILE A 1 94 ? 15.369 -11.625 -14.412 1.00 51.12 89 ILE A N 1
ATOM 721 C CA . ILE A 1 94 ? 16.462 -10.753 -14.005 1.00 51.12 89 ILE A CA 1
ATOM 722 C C . ILE A 1 94 ? 16.794 -10.981 -12.530 1.00 51.14 89 ILE A C 1
ATOM 723 O O . ILE A 1 94 ? 17.954 -11.095 -12.169 1.00 51.72 89 ILE A O 1
ATOM 728 N N . VAL A 1 95 ? 15.770 -11.067 -11.696 1.00 51.47 90 VAL A N 1
ATOM 729 C CA . VAL A 1 95 ? 15.940 -11.469 -10.298 1.00 51.35 90 VAL A CA 1
ATOM 730 C C . VAL A 1 95 ? 16.697 -12.812 -10.123 1.00 51.34 90 VAL A C 1
ATOM 731 O O . VAL A 1 95 ? 17.515 -12.933 -9.217 1.00 51.83 90 VAL A O 1
ATOM 735 N N . THR A 1 96 ? 16.441 -13.798 -10.983 1.00 51.33 91 THR A N 1
ATOM 736 C CA . THR A 1 96 ? 17.130 -15.089 -10.884 1.00 51.53 91 THR A CA 1
ATOM 737 C C . THR A 1 96 ? 18.624 -14.972 -11.156 1.00 52.06 91 THR A C 1
ATOM 738 O O . THR A 1 96 ? 19.407 -15.763 -10.627 1.00 52.82 91 THR A O 1
ATOM 742 N N . ILE A 1 97 ? 19.024 -13.986 -11.955 1.00 52.14 92 ILE A N 1
ATOM 743 C CA . ILE A 1 97 ? 20.435 -13.773 -12.193 1.00 52.20 92 ILE A CA 1
ATOM 744 C C . ILE A 1 97 ? 21.179 -13.403 -10.881 1.00 52.17 92 ILE A C 1
ATOM 745 O O . ILE A 1 97 ? 22.189 -14.007 -10.566 1.00 52.45 92 ILE A O 1
ATOM 750 N N . PHE A 1 98 ? 20.692 -12.398 -10.155 1.00 52.84 93 PHE A N 1
ATOM 751 C CA . PHE A 1 98 ? 21.257 -12.027 -8.858 1.00 52.21 93 PHE A CA 1
ATOM 752 C C . PHE A 1 98 ? 21.276 -13.247 -7.914 1.00 52.30 93 PHE A C 1
ATOM 753 O O . PHE A 1 98 ? 22.270 -13.529 -7.229 1.00 51.76 93 PHE A O 1
ATOM 761 N N . ALA A 1 99 ? 20.148 -13.947 -7.859 1.00 51.68 94 ALA A N 1
ATOM 762 C CA . ALA A 1 99 ? 19.998 -15.091 -6.964 1.00 51.30 94 ALA A CA 1
ATOM 763 C C . ALA A 1 99 ? 21.031 -16.202 -7.230 1.00 51.01 94 ALA A C 1
ATOM 764 O O . ALA A 1 99 ? 21.647 -16.711 -6.282 1.00 51.18 94 ALA A O 1
ATOM 766 N N . PHE A 1 100 ? 21.228 -16.578 -8.490 1.00 49.58 95 PHE A N 1
ATOM 767 C CA . PHE A 1 100 ? 22.214 -17.606 -8.785 1.00 49.67 95 PHE A CA 1
ATOM 768 C C . PHE A 1 100 ? 23.655 -17.155 -8.516 1.00 49.43 95 PHE A C 1
ATOM 769 O O . PHE A 1 100 ? 24.486 -17.952 -8.103 1.00 50.09 95 PHE A O 1
ATOM 777 N N . GLY A 1 101 ? 23.955 -15.885 -8.764 1.00 49.34 96 GLY A N 1
ATOM 778 C CA . GLY A 1 101 ? 25.214 -15.314 -8.346 1.00 49.44 96 GLY A CA 1
ATOM 779 C C . GLY A 1 101 ? 25.423 -15.568 -6.859 1.00 49.76 96 GLY A C 1
ATOM 780 O O . GLY A 1 101 ? 26.480 -16.031 -6.434 1.00 48.76 96 GLY A O 1
ATOM 781 N N . GLY A 1 102 ? 24.393 -15.270 -6.081 1.00 50.20 97 GLY A N 1
ATOM 782 C CA . GLY A 1 102 ? 24.379 -15.581 -4.653 1.00 50.61 97 GLY A CA 1
ATOM 783 C C . GLY A 1 102 ? 24.571 -17.046 -4.297 1.00 50.72 97 GLY A C 1
ATOM 784 O O . GLY A 1 102 ? 25.354 -17.362 -3.397 1.00 50.88 97 GLY A O 1
ATOM 785 N N . VAL A 1 103 ? 23.866 -17.940 -4.993 1.00 51.04 98 VAL A N 1
ATOM 786 C CA . VAL A 1 103 ? 23.995 -19.378 -4.736 1.00 50.59 98 VAL A CA 1
ATOM 787 C C . VAL A 1 103 ? 25.455 -19.802 -4.892 1.00 50.92 98 VAL A C 1
ATOM 788 O O . VAL A 1 103 ? 25.986 -20.531 -4.047 1.00 50.07 98 VAL A O 1
ATOM 792 N N . LEU A 1 104 ? 26.115 -19.329 -5.956 1.00 51.08 99 LEU A N 1
ATOM 793 C CA . LEU A 1 104 ? 27.516 -19.713 -6.207 1.00 51.28 99 LEU A CA 1
ATOM 794 C C . LEU A 1 104 ? 28.505 -19.105 -5.212 1.00 51.37 99 LEU A C 1
ATOM 795 O O . LEU A 1 104 ? 29.446 -19.775 -4.791 1.00 50.97 99 LEU A O 1
ATOM 800 N N . LEU A 1 105 ? 28.302 -17.841 -4.850 1.00 51.62 100 LEU A N 1
ATOM 801 C CA . LEU A 1 105 ? 29.177 -17.161 -3.877 1.00 52.25 100 LEU A CA 1
ATOM 802 C C . LEU A 1 105 ? 29.175 -17.890 -2.518 1.00 52.18 100 LEU A C 1
ATOM 803 O O . LEU A 1 105 ? 30.201 -18.019 -1.836 1.00 52.02 100 LEU A O 1
ATOM 808 N N . LYS A 1 106 ? 27.991 -18.335 -2.132 1.00 52.52 101 LYS A N 1
ATOM 809 C CA . LYS A 1 106 ? 27.774 -19.110 -0.915 1.00 53.05 101 LYS A CA 1
ATOM 810 C C . LYS A 1 106 ? 28.361 -20.531 -1.062 1.00 52.64 101 LYS A C 1
ATOM 811 O O . LYS A 1 106 ? 28.853 -21.133 -0.091 1.00 52.74 101 LYS A O 1
ATOM 817 N N . LYS A 1 107 ? 28.319 -21.062 -2.280 1.00 52.21 102 LYS A N 1
ATOM 818 C CA . LYS A 1 107 ? 28.994 -22.322 -2.588 1.00 52.19 102 LYS A CA 1
ATOM 819 C C . LYS A 1 107 ? 30.508 -22.132 -2.448 1.00 52.29 102 LYS A C 1
ATOM 820 O O . LYS A 1 107 ? 31.210 -22.973 -1.867 1.00 52.13 102 LYS A O 1
ATOM 826 N N . LEU A 1 108 ? 31.002 -21.013 -2.968 1.00 52.34 103 LEU A N 1
ATOM 827 C CA . LEU A 1 108 ? 32.433 -20.723 -2.954 1.00 52.87 103 LEU A CA 1
ATOM 828 C C . LEU A 1 108 ? 32.965 -20.628 -1.518 1.00 53.18 103 LEU A C 1
ATOM 829 O O . LEU A 1 108 ? 33.994 -21.214 -1.199 1.00 52.37 103 LEU A O 1
ATOM 834 N N . LYS A 1 109 ? 32.251 -19.886 -0.671 1.00 53.81 104 LYS A N 1
ATOM 835 C CA . LYS A 1 109 ? 32.664 -19.659 0.722 1.00 54.36 104 LYS A CA 1
ATOM 836 C C . LYS A 1 109 ? 32.602 -20.926 1.579 1.00 55.11 104 LYS A C 1
ATOM 837 O O . LYS A 1 109 ? 33.439 -21.110 2.469 1.00 54.91 104 LYS A O 1
ATOM 839 N N . GLN A 1 110 ? 31.616 -21.789 1.324 1.00 56.17 105 GLN A N 1
ATOM 840 C CA . GLN A 1 110 ? 31.483 -23.054 2.073 1.00 57.28 105 GLN A CA 1
ATOM 841 C C . GLN A 1 110 ? 32.601 -24.050 1.728 1.00 57.90 105 GLN A C 1
ATOM 842 O O . GLN A 1 110 ? 32.886 -24.970 2.503 1.00 58.03 105 GLN A O 1
ATOM 848 N N . GLU A 1 111 ? 33.227 -23.860 0.568 1.00 58.80 106 GLU A N 1
ATOM 849 C CA . GLU A 1 111 ? 34.366 -24.674 0.134 1.00 59.79 106 GLU A CA 1
ATOM 850 C C . GLU A 1 111 ? 35.722 -24.003 0.394 1.00 60.34 106 GLU A C 1
ATOM 851 O O . GLU A 1 111 ? 36.764 -24.622 0.219 1.00 60.32 106 GLU A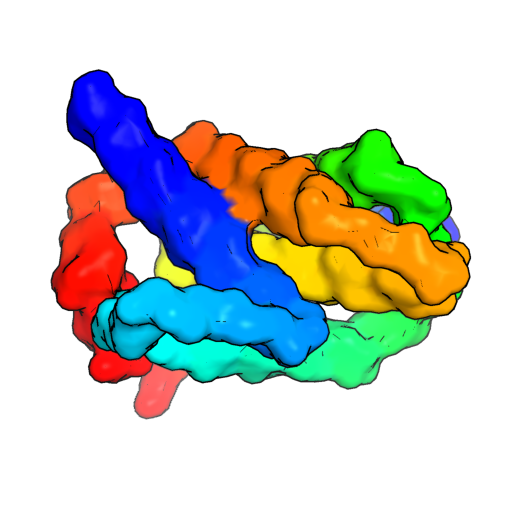 O 1
ATOM 857 N N . GLN A 1 112 ? 35.698 -22.742 0.815 1.00 61.16 107 GLN A N 1
ATOM 858 C CA . GLN A 1 112 ? 36.906 -21.991 1.152 1.00 61.94 107 GLN A CA 1
ATOM 859 C C . GLN A 1 112 ? 36.994 -21.888 2.675 1.00 62.58 107 GLN A C 1
ATOM 860 O O . GLN A 1 112 ? 35.967 -21.844 3.355 1.00 62.71 107 GLN A O 1
ATOM 866 N N . ILE A 1 113 ? 38.205 -21.851 3.219 1.00 63.34 108 ILE A N 1
ATOM 867 C CA . ILE A 1 113 ? 38.367 -21.583 4.648 1.00 64.04 108 ILE A CA 1
ATOM 868 C C . ILE A 1 113 ? 37.972 -20.120 4.876 1.00 64.65 108 ILE A C 1
ATOM 869 O O . ILE A 1 113 ? 37.184 -19.800 5.770 1.00 65.04 108 ILE A O 1
ATOM 871 N N . ALA A 1 114 ? 38.513 -19.245 4.037 1.00 65.09 109 ALA A N 1
ATOM 872 C CA . ALA A 1 114 ? 38.145 -17.839 4.046 1.00 65.47 109 ALA A CA 1
ATOM 873 C C . ALA A 1 114 ? 38.296 -17.278 2.646 1.00 65.91 109 ALA A C 1
ATOM 874 O O . ALA A 1 114 ? 39.397 -17.231 2.096 1.00 65.75 109 ALA A O 1
ATOM 876 N N . LEU A 1 115 ? 37.173 -16.901 2.056 1.00 66.79 110 LEU A N 1
ATOM 877 C CA . LEU A 1 115 ? 37.183 -16.078 0.856 1.00 67.50 110 LEU A CA 1
ATOM 878 C C . LEU A 1 115 ? 37.395 -14.643 1.314 1.00 68.01 110 LEU A C 1
ATOM 879 O O . LEU A 1 115 ? 37.045 -14.300 2.447 1.00 68.06 110 LEU A O 1
ATOM 884 N N . ASP A 1 116 ? 37.972 -13.812 0.449 1.00 68.56 111 ASP A N 1
ATOM 885 C CA . ASP A 1 116 ? 38.230 -12.407 0.798 1.00 68.91 111 ASP A CA 1
ATOM 886 C C . ASP A 1 116 ? 37.196 -11.468 0.195 1.00 69.13 111 ASP A C 1
ATOM 887 O O . ASP A 1 116 ? 36.527 -11.810 -0.770 1.00 69.36 111 ASP A O 1
ATOM 892 N N . VAL A 1 117 ? 37.063 -10.292 0.807 1.00 69.55 112 VAL A N 1
ATOM 893 C CA . VAL A 1 117 ? 36.252 -9.199 0.276 1.00 69.65 112 VAL A CA 1
ATOM 894 C C . VAL A 1 117 ? 36.936 -8.726 -0.992 1.00 69.82 112 VAL A C 1
ATOM 895 O O . VAL A 1 117 ? 37.841 -7.884 -0.955 1.00 69.77 112 VAL A O 1
ATOM 897 N N . SER A 1 118 ? 36.470 -9.272 -2.114 1.00 69.92 113 SER A N 1
ATOM 898 C CA . SER A 1 118 ? 37.287 -9.442 -3.317 1.00 70.01 113 SER A CA 1
ATOM 899 C C . SER A 1 118 ? 36.633 -10.561 -4.119 1.00 69.75 113 SER A C 1
ATOM 900 O O . SER A 1 118 ? 36.332 -10.396 -5.299 1.00 70.31 113 SER A O 1
ATOM 903 N N . ALA A 1 119 ? 36.411 -11.697 -3.460 1.00 68.87 114 ALA A N 1
ATOM 904 C CA . ALA A 1 119 ? 35.598 -12.758 -4.023 1.00 68.05 114 ALA A CA 1
ATOM 905 C C . ALA A 1 119 ? 34.207 -12.227 -4.379 1.00 67.32 114 ALA A C 1
ATOM 906 O O . ALA A 1 119 ? 33.756 -12.394 -5.514 1.00 67.16 114 ALA A O 1
ATOM 908 N N . TYR A 1 120 ? 33.540 -11.571 -3.422 1.00 66.41 115 TYR A N 1
ATOM 909 C CA . TYR A 1 120 ? 32.176 -11.054 -3.650 1.00 65.51 115 TYR A CA 1
ATOM 910 C C . TYR A 1 120 ? 32.191 -9.847 -4.596 1.00 63.98 115 TYR A C 1
ATOM 911 O O . TYR A 1 120 ? 31.186 -9.546 -5.238 1.00 63.13 115 TYR A O 1
ATOM 920 N N . LYS A 1 121 ? 33.322 -9.148 -4.638 1.00 62.30 116 LYS A N 1
ATOM 921 C CA . LYS A 1 121 ? 33.558 -8.091 -5.613 1.00 61.40 116 LYS A CA 1
ATOM 922 C C . LYS A 1 121 ? 33.661 -8.671 -7.023 1.00 59.77 116 LYS A C 1
ATOM 923 O O . LYS A 1 121 ? 33.074 -8.132 -7.958 1.00 59.21 116 LYS A O 1
ATOM 929 N N . GLN A 1 122 ? 34.425 -9.753 -7.174 1.00 58.19 117 GLN A N 1
ATOM 930 C CA . GLN A 1 122 ? 34.672 -10.339 -8.493 1.00 57.31 117 GLN A CA 1
ATOM 931 C C . GLN A 1 122 ? 33.429 -11.019 -9.024 1.00 56.16 117 GLN A C 1
ATOM 932 O O . GLN A 1 122 ? 33.193 -11.021 -10.226 1.00 56.25 117 GLN A O 1
ATOM 938 N N . VAL A 1 123 ? 32.629 -11.576 -8.118 1.00 54.76 118 VAL A N 1
ATOM 939 C CA . VAL A 1 123 ? 31.340 -12.140 -8.465 1.00 53.91 118 VAL A CA 1
ATOM 940 C C . VAL A 1 123 ? 30.324 -11.052 -8.835 1.00 53.90 118 VAL A C 1
ATOM 941 O O . VAL A 1 123 ? 29.546 -11.209 -9.776 1.00 52.36 118 VAL A O 1
ATOM 945 N N . SER A 1 124 ? 30.333 -9.949 -8.099 1.00 53.42 119 SER A N 1
ATOM 946 C CA . SER A 1 124 ? 29.407 -8.870 -8.399 1.00 53.46 119 SER A CA 1
ATOM 947 C C . SER A 1 124 ? 29.709 -8.324 -9.801 1.00 53.29 119 SER A C 1
ATOM 948 O O . SER A 1 124 ? 28.798 -7.979 -10.552 1.00 53.62 119 SER A O 1
ATOM 951 N N . SER A 1 125 ? 30.988 -8.279 -10.152 1.00 53.51 120 SER A N 1
ATOM 952 C CA . SER A 1 125 ? 31.415 -7.833 -11.470 1.00 53.46 120 SER A CA 1
ATOM 953 C C . SER A 1 125 ? 30.890 -8.734 -12.605 1.00 52.84 120 SER A C 1
ATOM 954 O O . SER A 1 125 ? 30.292 -8.230 -13.565 1.00 51.18 120 SER A O 1
ATOM 957 N N . PHE A 1 126 ? 31.109 -10.051 -12.512 1.00 52.30 121 PHE A N 1
ATOM 958 C CA . PHE A 1 126 ? 30.622 -10.941 -13.567 1.00 52.19 121 PHE A CA 1
ATOM 959 C C . PHE A 1 126 ? 29.091 -11.031 -13.572 1.00 52.07 121 PHE A C 1
ATOM 960 O O . PHE A 1 126 ? 28.476 -11.183 -14.619 1.00 51.08 121 PHE A O 1
ATOM 968 N N . VAL A 1 127 ? 28.458 -10.903 -12.413 1.00 51.94 122 VAL A N 1
ATOM 969 C CA . VAL A 1 127 ? 27.012 -10.842 -12.398 1.00 51.87 122 VAL A CA 1
ATOM 970 C C . VAL A 1 127 ? 26.577 -9.595 -13.173 1.00 52.00 122 VAL A C 1
ATOM 971 O O . VAL A 1 127 ? 25.774 -9.679 -14.132 1.00 51.62 122 VAL A O 1
ATOM 975 N N . ALA A 1 128 ? 27.148 -8.456 -12.794 1.00 51.47 123 ALA A N 1
ATOM 976 C CA . ALA A 1 128 ? 26.774 -7.189 -13.394 1.00 52.11 123 ALA A CA 1
ATOM 977 C C . ALA A 1 128 ? 26.970 -7.164 -14.914 1.00 52.29 123 ALA A C 1
ATOM 978 O O . ALA A 1 128 ? 26.112 -6.666 -15.649 1.00 51.87 123 ALA A O 1
ATOM 980 N N . GLU A 1 129 ? 28.119 -7.662 -15.368 1.00 52.61 124 GLU A N 1
ATOM 981 C CA . GLU A 1 129 ? 28.415 -7.757 -16.793 1.00 52.84 124 GLU A CA 1
ATOM 982 C C . GLU A 1 129 ? 27.347 -8.548 -17.558 1.00 52.58 124 GLU A C 1
ATOM 983 O O . GLU A 1 129 ? 26.864 -8.085 -18.593 1.00 53.46 124 GLU A O 1
ATOM 989 N N . PHE A 1 130 ? 26.941 -9.705 -17.042 1.00 52.50 125 PHE A N 1
ATOM 990 C CA . PHE A 1 130 ? 25.909 -10.507 -17.709 1.00 52.32 125 PHE A CA 1
ATOM 991 C C . PHE A 1 130 ? 24.557 -9.784 -17.803 1.00 52.50 125 PHE A C 1
ATOM 992 O O . PHE A 1 130 ? 23.954 -9.734 -18.865 1.00 50.81 125 PHE A O 1
ATOM 1000 N N . ILE A 1 131 ? 24.076 -9.284 -16.666 1.00 52.82 126 ILE A N 1
ATOM 1001 C CA . ILE A 1 131 ? 22.826 -8.526 -16.600 1.00 53.62 126 ILE A CA 1
ATOM 1002 C C . ILE A 1 131 ? 22.914 -7.371 -17.597 1.00 53.18 126 ILE A C 1
ATOM 1003 O O . ILE A 1 131 ? 22.019 -7.178 -18.404 1.00 53.55 126 ILE A O 1
ATOM 1008 N N . MET A 1 132 ? 24.009 -6.623 -17.555 1.00 52.52 127 MET A N 1
ATOM 1009 C CA . MET A 1 132 ? 24.163 -5.488 -18.451 1.00 52.30 127 MET A CA 1
ATOM 1010 C C . MET A 1 132 ? 24.166 -5.881 -19.913 1.00 52.08 127 MET A C 1
ATOM 1011 O O . MET A 1 132 ? 23.390 -5.355 -20.692 1.00 51.61 127 MET A O 1
ATOM 1016 N N . ASN A 1 133 ? 25.050 -6.804 -20.277 1.00 52.12 128 ASN A N 1
ATOM 1017 C CA . ASN A 1 133 ? 25.207 -7.195 -21.678 1.00 52.90 128 ASN A CA 1
ATOM 1018 C C . ASN A 1 133 ? 24.001 -7.919 -22.255 1.00 53.37 128 ASN A C 1
ATOM 1019 O O . ASN A 1 133 ?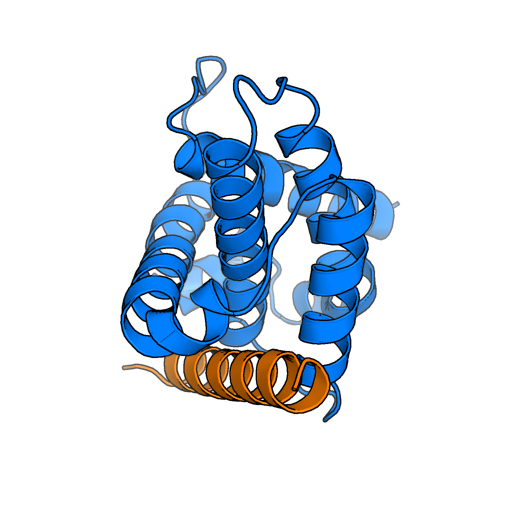 23.741 -7.812 -23.446 1.00 54.33 128 ASN A O 1
ATOM 1024 N N . ASN A 1 134 ? 23.273 -8.654 -21.415 1.00 54.01 129 ASN A N 1
ATOM 1025 C CA . ASN A 1 134 ? 22.085 -9.413 -21.855 1.00 54.50 129 ASN A CA 1
ATOM 1026 C C . ASN A 1 134 ? 20.739 -8.709 -21.653 1.00 54.50 129 ASN A C 1
ATOM 1027 O O . ASN A 1 134 ? 19.812 -8.948 -22.419 1.00 55.79 129 ASN A O 1
ATOM 1032 N N . THR A 1 135 ? 20.614 -7.859 -20.638 1.00 54.64 130 THR A N 1
ATOM 1033 C CA . THR A 1 135 ? 19.311 -7.248 -20.287 1.00 54.23 130 THR A CA 1
ATOM 1034 C C . THR A 1 135 ? 19.305 -5.719 -20.097 1.00 54.65 130 THR A C 1
ATOM 1035 O O . THR A 1 135 ? 18.250 -5.135 -19.841 1.00 54.98 130 THR A O 1
ATOM 1039 N N . GLY A 1 136 ? 20.466 -5.074 -20.210 1.00 55.35 131 GLY A N 1
ATOM 1040 C CA . GLY A 1 136 ? 20.586 -3.650 -19.944 1.00 55.32 131 GLY A CA 1
ATOM 1041 C C . GLY A 1 136 ? 19.701 -2.777 -20.807 1.00 55.44 131 GLY A C 1
ATOM 1042 O O . GLY A 1 136 ? 19.078 -1.840 -20.317 1.00 55.18 131 GLY A O 1
ATOM 1043 N N . GLU A 1 137 ? 19.609 -3.098 -22.091 1.00 55.95 132 GLU A N 1
ATOM 1044 C CA . GLU A 1 137 ? 18.730 -2.335 -22.979 1.00 56.05 132 GLU A CA 1
ATOM 1045 C C . GLU A 1 137 ? 17.275 -2.607 -22.638 1.00 55.24 132 GLU A C 1
ATOM 1046 O O . GLU A 1 137 ? 16.466 -1.683 -22.550 1.00 54.92 132 GLU A O 1
ATOM 1052 N N . TRP A 1 138 ? 16.943 -3.876 -22.412 1.00 54.79 133 TRP A N 1
ATOM 1053 C CA . TRP A 1 138 ? 15.594 -4.214 -21.968 1.00 54.20 133 TRP A CA 1
ATOM 1054 C C . TRP A 1 138 ? 15.198 -3.444 -20.711 1.00 53.98 133 TRP A C 1
ATOM 1055 O O . TRP A 1 138 ? 14.083 -2.923 -20.643 1.00 54.39 133 TRP A O 1
ATOM 1066 N N . ILE A 1 139 ? 16.081 -3.381 -19.717 1.00 53.95 134 ILE A N 1
ATOM 1067 C CA . ILE A 1 139 ? 15.774 -2.661 -18.470 1.00 54.13 134 ILE A CA 1
ATOM 1068 C C . ILE A 1 139 ? 15.474 -1.209 -18.760 1.00 54.60 134 ILE A C 1
ATOM 1069 O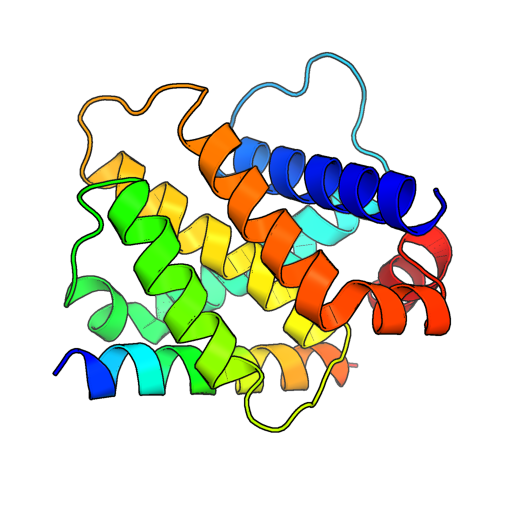 O . ILE A 1 139 ? 14.540 -0.629 -18.203 1.00 54.20 134 ILE A O 1
ATOM 1074 N N . ARG A 1 140 ? 16.274 -0.628 -19.647 1.00 55.20 135 ARG A N 1
ATOM 1075 C CA . ARG A 1 140 ? 16.136 0.772 -20.013 1.00 56.02 135 ARG A CA 1
ATOM 1076 C C . ARG A 1 140 ? 14.752 1.051 -20.644 1.00 55.57 135 ARG A C 1
ATOM 1077 O O . ARG A 1 140 ? 14.091 2.031 -20.299 1.00 55.38 135 ARG A O 1
ATOM 1085 N N . GLN A 1 141 ? 14.326 0.164 -21.540 1.00 55.52 136 GLN A N 1
ATOM 1086 C CA . GLN A 1 141 ? 13.007 0.238 -22.177 1.00 56.34 136 GLN A CA 1
ATOM 1087 C C . GLN A 1 141 ? 11.836 -0.082 -21.255 1.00 55.81 136 GLN A C 1
ATOM 1088 O O . GLN A 1 141 ? 10.714 0.236 -21.594 1.00 56.08 136 GLN A O 1
ATOM 1094 N N . ASN A 1 142 ? 12.069 -0.728 -20.115 1.00 55.43 137 ASN A N 1
ATOM 1095 C CA . ASN A 1 142 ? 10.952 -1.121 -19.238 1.00 55.39 137 ASN A CA 1
ATOM 1096 C C . ASN A 1 142 ? 10.918 -0.390 -17.899 1.00 55.44 137 ASN A C 1
ATOM 1097 O O . ASN A 1 142 ? 10.478 -0.929 -16.888 1.00 55.25 137 ASN A O 1
ATOM 1102 N N . GLY A 1 143 ? 11.368 0.859 -17.915 1.00 55.91 138 GLY A N 1
ATOM 1103 C CA . GLY A 1 143 ? 11.208 1.760 -16.773 1.00 56.25 138 GLY A CA 1
ATOM 1104 C C . GLY A 1 143 ? 12.369 1.773 -15.796 1.00 56.22 138 GLY A C 1
ATOM 1105 O O . GLY A 1 143 ? 12.282 2.407 -14.741 1.00 56.31 138 GLY A O 1
ATOM 1106 N N . GLY A 1 144 ? 13.455 1.084 -16.129 1.00 56.63 139 GLY A N 1
ATOM 1107 C CA . GLY A 1 144 ? 14.636 1.034 -15.242 1.00 56.78 139 GLY A CA 1
ATOM 1108 C C . GLY A 1 144 ? 14.317 0.488 -13.860 1.00 57.12 139 GLY A C 1
ATOM 1109 O O . GLY A 1 144 ? 13.269 -0.105 -13.666 1.00 57.14 139 GLY A O 1
ATOM 1110 N N . TRP A 1 145 ? 15.196 0.736 -12.890 1.00 57.78 140 TRP A N 1
ATOM 1111 C CA . TRP A 1 145 ? 15.075 0.146 -11.542 1.00 58.37 140 TRP A CA 1
ATOM 1112 C C . TRP A 1 145 ? 14.096 0.834 -10.594 1.00 59.19 140 TRP A C 1
ATOM 1113 O O . TRP A 1 145 ? 13.561 0.181 -9.697 1.00 59.15 140 TRP A O 1
ATOM 1124 N N . GLU A 1 146 ? 13.883 2.140 -10.765 1.00 60.31 141 GLU A N 1
ATOM 1125 C CA . GLU A 1 146 ? 13.061 2.916 -9.821 1.00 61.30 141 GLU A CA 1
ATOM 1126 C C . GLU A 1 146 ? 11.582 2.830 -10.131 1.00 61.31 141 GLU A C 1
ATOM 1127 O O . GLU A 1 146 ? 10.736 2.895 -9.226 1.00 61.93 141 GLU A O 1
ATOM 1133 N N . ASP A 1 147 ? 11.264 2.737 -11.414 1.00 60.99 142 ASP A N 1
ATOM 1134 C CA . ASP A 1 147 ? 9.888 2.634 -11.826 1.00 60.99 142 ASP A CA 1
ATOM 1135 C C . ASP A 1 147 ? 9.631 1.191 -12.167 1.00 59.87 142 ASP A C 1
ATOM 1136 O O . ASP A 1 147 ? 8.967 0.503 -11.408 1.00 60.39 142 ASP A O 1
ATOM 1141 N N . GLY A 1 148 ? 10.203 0.732 -13.276 1.00 59.09 143 GLY A N 1
ATOM 1142 C CA . GLY A 1 148 ? 10.070 -0.653 -13.726 1.00 58.09 143 GLY A CA 1
ATOM 1143 C C . GLY A 1 148 ? 10.081 -1.659 -12.588 1.00 57.56 143 GLY A C 1
ATOM 1144 O O . GLY A 1 148 ? 9.035 -2.176 -12.211 1.00 56.45 143 GLY A O 1
ATOM 1145 N N . PHE A 1 149 ? 11.271 -1.897 -12.032 1.00 57.03 144 PHE A N 1
ATOM 1146 C CA . PHE A 1 149 ? 11.513 -2.972 -11.059 1.00 56.15 144 PHE A CA 1
ATOM 1147 C C . PHE A 1 149 ? 10.667 -2.866 -9.801 1.00 56.07 144 PHE A C 1
ATOM 1148 O O . PHE A 1 149 ? 9.993 -3.842 -9.441 1.00 55.76 144 PHE A O 1
ATOM 1156 N N . ILE A 1 150 ? 10.692 -1.692 -9.153 1.00 55.78 145 ILE A N 1
ATOM 1157 C CA . ILE A 1 150 ? 9.947 -1.452 -7.893 1.00 56.10 145 ILE A CA 1
ATOM 1158 C C . ILE A 1 150 ? 8.419 -1.522 -8.038 1.00 56.45 145 ILE A C 1
ATOM 1159 O O . ILE A 1 150 ? 7.736 -2.062 -7.155 1.00 55.81 145 ILE A O 1
ATOM 1164 N N . LYS A 1 151 ? 7.876 -0.936 -9.108 1.00 56.54 146 LYS A N 1
ATOM 1165 C CA . LYS A 1 151 ? 6.430 -1.008 -9.346 1.00 56.85 146 LYS A CA 1
ATOM 1166 C C . LYS A 1 151 ? 5.998 -2.426 -9.708 1.00 56.66 146 LYS A C 1
ATOM 1167 O O . LYS A 1 151 ? 4.929 -2.852 -9.338 1.00 56.67 146 LYS A O 1
ATOM 1173 N N . LYS A 1 152 ? 6.853 -3.162 -10.406 1.00 56.99 147 LYS A N 1
ATOM 1174 C CA . LYS A 1 152 ? 6.600 -4.576 -10.676 1.00 57.09 147 LYS A CA 1
ATOM 1175 C C . LYS A 1 152 ? 6.485 -5.422 -9.399 1.00 57.10 147 LYS A C 1
ATOM 1176 O O . LYS A 1 152 ? 5.587 -6.240 -9.306 1.00 57.22 147 LYS A O 1
ATOM 1182 N N . PHE A 1 153 ? 7.391 -5.229 -8.438 1.00 57.67 148 PHE A N 1
ATOM 1183 C CA . PHE A 1 153 ? 7.477 -6.074 -7.236 1.00 58.39 148 PHE A CA 1
ATOM 1184 C C . PHE A 1 153 ? 7.075 -5.342 -5.949 1.00 59.76 148 PHE A C 1
ATOM 1185 O O . PHE A 1 153 ? 7.453 -5.762 -4.857 1.00 60.26 148 PHE A O 1
ATOM 1193 N N . GLU A 1 154 ? 6.271 -4.289 -6.086 1.00 60.98 149 GLU A N 1
ATOM 1194 C CA . GLU A 1 154 ? 5.893 -3.370 -4.984 1.00 61.93 149 GLU A CA 1
ATOM 1195 C C . GLU A 1 154 ? 7.104 -2.814 -4.211 1.00 62.26 149 GLU A C 1
ATOM 1196 O O . GLU A 1 154 ? 7.039 -1.718 -3.647 1.00 62.50 149 GLU A O 1
ATOM 1202 N N . SER B 2 3 ? 26.303 -35.954 -14.460 1.00 42.20 78 SER B N 1
ATOM 1203 C CA . SER B 2 3 ? 26.352 -35.291 -15.799 1.00 42.32 78 SER B CA 1
ATOM 1204 C C . SER B 2 3 ? 26.286 -33.773 -15.660 1.00 42.63 78 SER B C 1
ATOM 1205 O O . SER B 2 3 ? 25.241 -33.234 -15.305 1.00 42.80 78 SER B O 1
ATOM 1208 N N . GLN B 2 4 ? 27.392 -33.088 -15.949 1.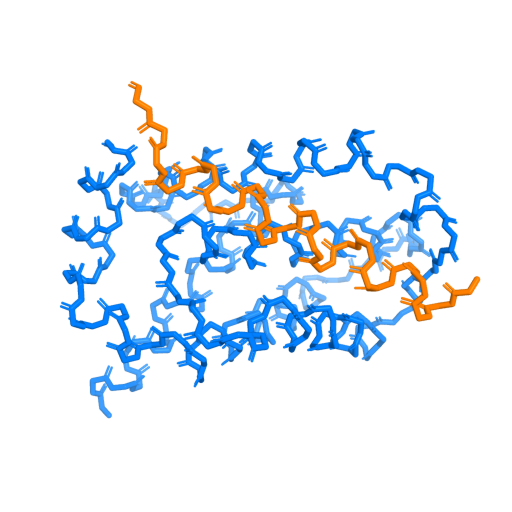00 42.88 79 GLN B N 1
ATOM 1209 C CA . GLN B 2 4 ? 27.454 -31.625 -15.818 1.00 42.98 79 GLN B CA 1
ATOM 1210 C C . GLN B 2 4 ? 26.450 -30.924 -16.733 1.00 43.20 79 GLN B C 1
ATOM 1211 O O . GLN B 2 4 ? 25.819 -29.944 -16.329 1.00 43.05 79 GLN B O 1
ATOM 1213 N N . GLU B 2 5 ? 26.306 -31.428 -17.961 1.00 43.29 80 GLU B N 1
ATOM 1214 C CA . GLU B 2 5 ? 25.274 -30.952 -18.878 1.00 43.58 80 GLU B CA 1
ATOM 1215 C C . GLU B 2 5 ? 23.922 -31.004 -18.183 1.00 43.80 80 GLU B C 1
ATOM 1216 O O . GLU B 2 5 ? 23.256 -29.977 -18.016 1.00 43.56 80 GLU B O 1
ATOM 1222 N N . GLU B 2 6 ? 23.544 -32.210 -17.758 1.00 44.08 81 GLU B N 1
ATOM 1223 C CA . GLU B 2 6 ? 22.253 -32.457 -17.111 1.00 44.36 81 GLU B CA 1
ATOM 1224 C C . GLU B 2 6 ? 22.010 -31.501 -15.938 1.00 44.50 81 GLU B C 1
ATOM 1225 O O . GLU B 2 6 ? 20.905 -30.988 -15.780 1.00 44.32 81 GLU B O 1
ATOM 1227 N N . ILE B 2 7 ? 23.049 -31.265 -15.135 1.00 44.93 82 ILE B N 1
ATOM 1228 C CA . ILE B 2 7 ? 22.969 -30.328 -14.005 1.00 45.31 82 ILE B CA 1
ATOM 1229 C C . ILE B 2 7 ? 22.681 -28.917 -14.497 1.00 45.46 82 ILE B C 1
ATOM 1230 O O . ILE B 2 7 ? 21.632 -28.358 -14.196 1.00 45.32 82 ILE B O 1
ATOM 1235 N N . ILE B 2 8 ? 23.599 -28.354 -15.276 1.00 45.94 83 ILE B N 1
ATOM 1236 C CA . ILE B 2 8 ? 23.470 -26.962 -15.678 1.00 46.52 83 ILE B CA 1
ATOM 1237 C C . ILE B 2 8 ? 22.269 -26.737 -16.607 1.00 47.28 83 ILE B C 1
ATOM 1238 O O . ILE B 2 8 ? 21.780 -25.607 -16.713 1.00 47.46 83 ILE B O 1
ATOM 1243 N N . HIS B 2 9 ? 21.796 -27.807 -17.257 1.00 47.78 84 HIS B N 1
ATOM 1244 C CA . HIS B 2 9 ? 20.544 -27.781 -18.013 1.00 48.23 84 HIS B CA 1
ATOM 1245 C C . HIS B 2 9 ? 19.344 -27.656 -17.081 1.00 48.57 84 HIS B C 1
ATOM 1246 O O . HIS B 2 9 ? 18.481 -26.789 -17.279 1.00 48.98 84 HIS B O 1
ATOM 1253 N N . ASN B 2 10 ? 19.275 -28.550 -16.095 1.00 48.57 85 ASN B N 1
ATOM 1254 C CA . ASN B 2 10 ? 18.147 -28.582 -15.162 1.00 48.79 85 ASN B CA 1
ATOM 1255 C C . ASN B 2 10 ? 18.079 -27.362 -14.247 1.00 48.88 85 ASN B C 1
ATOM 1256 O O . ASN B 2 10 ? 17.001 -27.016 -13.777 1.00 48.91 85 ASN B O 1
ATOM 1261 N N . ILE B 2 11 ? 19.222 -26.733 -13.974 1.00 49.47 86 ILE B N 1
ATOM 1262 C CA . ILE B 2 11 ? 19.255 -25.501 -13.158 1.00 49.70 86 ILE B CA 1
ATOM 1263 C C . ILE B 2 11 ? 18.732 -24.332 -13.990 1.00 49.88 86 ILE B C 1
ATOM 1264 O O . ILE B 2 11 ? 17.785 -23.657 -13.596 1.00 49.96 86 ILE B O 1
ATOM 1269 N N . ALA B 2 12 ? 19.352 -24.123 -15.147 1.00 50.31 87 ALA B N 1
ATOM 1270 C CA . ALA B 2 12 ? 18.915 -23.147 -16.135 1.00 50.83 87 ALA B CA 1
ATOM 1271 C C . ALA B 2 12 ? 17.403 -23.145 -16.368 1.00 51.45 87 ALA B C 1
ATOM 1272 O O . ALA B 2 12 ? 16.772 -22.090 -16.342 1.00 51.23 87 ALA B O 1
ATOM 1274 N N . ARG B 2 13 ? 16.838 -24.327 -16.600 1.00 52.27 88 ARG B N 1
ATOM 1275 C CA . ARG B 2 13 ? 15.402 -24.480 -16.883 1.00 52.78 88 ARG B CA 1
ATOM 1276 C C . ARG B 2 13 ? 14.534 -24.161 -15.652 1.00 53.39 88 ARG B C 1
ATOM 1277 O O . ARG B 2 13 ? 13.507 -23.478 -15.768 1.00 54.56 88 ARG B O 1
ATOM 1279 N N . HIS B 2 14 ? 14.947 -24.636 -14.478 1.00 53.09 89 HIS B N 1
ATOM 1280 C CA . HIS B 2 14 ? 14.260 -24.298 -13.227 1.00 53.23 89 HIS B CA 1
ATOM 1281 C C . HIS B 2 14 ? 14.282 -22.777 -12.962 1.00 53.03 89 HIS B C 1
ATOM 1282 O O . HIS B 2 14 ? 13.278 -22.200 -12.534 1.00 53.25 89 HIS B O 1
ATOM 1289 N N . LEU B 2 15 ? 15.423 -22.142 -13.213 1.00 52.75 90 LEU B N 1
ATOM 1290 C CA . LEU B 2 15 ? 15.559 -20.695 -13.019 1.00 52.64 90 LEU B CA 1
ATOM 1291 C C . LEU B 2 15 ? 14.684 -19.885 -13.967 1.00 52.97 90 LEU B C 1
ATOM 1292 O O . LEU B 2 15 ? 14.052 -18.928 -13.556 1.00 53.69 90 LEU B O 1
ATOM 1297 N N . ALA B 2 16 ? 14.657 -20.266 -15.237 1.00 53.60 91 ALA B N 1
ATOM 1298 C CA . ALA B 2 16 ? 13.744 -19.651 -16.233 1.00 53.81 91 ALA B CA 1
ATOM 1299 C C . ALA B 2 16 ? 12.295 -19.860 -15.806 1.00 53.47 91 ALA B C 1
ATOM 1300 O O . ALA B 2 16 ? 11.503 -18.939 -15.851 1.00 53.73 91 ALA B O 1
ATOM 1302 N N . GLN B 2 17 ? 11.977 -21.076 -15.374 1.00 53.32 92 GLN B N 1
ATOM 1303 C CA . GLN B 2 17 ? 10.636 -21.401 -14.873 1.00 53.14 92 GLN B CA 1
ATOM 1304 C C . GLN B 2 17 ? 10.255 -20.553 -13.648 1.00 53.12 92 GLN B C 1
ATOM 1305 O O . GLN B 2 17 ? 9.154 -19.995 -13.602 1.00 52.15 92 GLN B O 1
ATOM 1311 N N . ILE B 2 18 ? 11.157 -20.462 -12.664 1.00 53.59 93 ILE B N 1
ATOM 1312 C CA . ILE B 2 18 ? 10.881 -19.671 -11.443 1.00 53.99 93 ILE B CA 1
ATOM 1313 C C . ILE B 2 18 ? 10.865 -18.173 -11.738 1.00 53.52 93 ILE B C 1
ATOM 1314 O O . ILE B 2 18 ? 10.052 -17.446 -11.183 1.00 53.44 93 ILE B O 1
ATOM 1319 N N . GLY B 2 19 ? 11.740 -17.714 -12.630 1.00 54.05 94 GLY B N 1
ATOM 1320 C CA . GLY B 2 19 ? 11.712 -16.313 -13.078 1.00 53.19 94 GLY B CA 1
ATOM 1321 C C . GLY B 2 19 ? 10.407 -15.964 -13.776 1.00 53.30 94 GLY B C 1
ATOM 1322 O O . GLY B 2 19 ? 9.800 -14.937 -13.478 1.00 53.53 94 GLY B O 1
ATOM 1323 N N . ASP B 2 20 ? 9.963 -16.825 -14.697 1.00 53.37 95 ASP B N 1
ATOM 1324 C CA . ASP B 2 20 ? 8.701 -16.605 -15.435 1.00 53.40 95 ASP B CA 1
ATOM 1325 C C . ASP B 2 20 ? 7.464 -16.653 -14.520 1.00 53.38 95 ASP B C 1
ATOM 1326 O O . ASP B 2 20 ? 6.501 -15.906 -14.707 1.00 53.57 95 ASP B O 1
ATOM 1331 N N . GLU B 2 21 ? 7.493 -17.553 -13.556 1.00 53.49 96 GLU B N 1
ATOM 1332 C CA . GLU B 2 21 ? 6.475 -17.610 -12.499 1.00 54.02 96 GLU B CA 1
ATOM 1333 C C . GLU B 2 21 ? 6.432 -16.313 -11.686 1.00 54.00 96 GLU B C 1
ATOM 1334 O O . GLU B 2 21 ? 5.375 -15.726 -11.486 1.00 53.63 96 GLU B O 1
ATOM 1340 N N . MET B 2 22 ? 7.599 -15.888 -11.218 1.00 54.52 97 MET B N 1
ATOM 1341 C CA . MET B 2 22 ? 7.745 -14.615 -10.503 1.00 55.37 97 MET B CA 1
ATOM 1342 C C . MET B 2 22 ? 7.122 -13.458 -11.277 1.00 55.16 97 MET B C 1
ATOM 1343 O O . MET B 2 22 ? 6.374 -12.648 -10.728 1.00 54.77 97 MET B O 1
ATOM 1348 N N . ASP B 2 23 ? 7.442 -13.413 -12.566 1.00 55.58 98 ASP B N 1
ATOM 1349 C CA . ASP B 2 23 ? 7.005 -12.341 -13.453 1.00 55.62 98 ASP B CA 1
ATOM 1350 C C . ASP B 2 23 ? 5.482 -12.261 -13.627 1.00 55.90 98 ASP B C 1
ATOM 1351 O O . ASP B 2 23 ? 4.943 -11.200 -13.922 1.00 55.83 98 ASP B O 1
ATOM 1356 N N . HIS B 2 24 ? 4.793 -13.383 -13.452 1.00 56.51 99 HIS B N 1
ATOM 1357 C CA . HIS B 2 24 ? 3.332 -13.439 -13.615 1.00 56.83 99 HIS B CA 1
ATOM 1358 C C . HIS B 2 24 ? 2.571 -13.562 -12.300 1.00 57.15 99 HIS B C 1
ATOM 1359 O O . HIS B 2 24 ? 1.350 -13.625 -12.305 1.00 56.55 99 HIS B O 1
ATOM 1366 N N . ASN B 2 25 ? 3.287 -13.579 -11.179 1.00 57.69 100 ASN B N 1
ATOM 1367 C CA . ASN B 2 25 ? 2.656 -13.747 -9.872 1.00 58.26 100 ASN B CA 1
ATOM 1368 C C . ASN B 2 25 ? 1.615 -12.649 -9.594 1.00 58.52 100 ASN B C 1
ATOM 1369 O O . ASN B 2 25 ? 1.712 -11.543 -10.125 1.00 58.85 100 ASN B O 1
ATOM 1374 N N . ILE B 2 26 ? 0.624 -12.971 -8.768 1.00 58.74 101 ILE B N 1
ATOM 1375 C CA . ILE B 2 26 ? -0.457 -12.046 -8.432 1.00 58.95 101 ILE B CA 1
ATOM 1376 C C . ILE B 2 26 ? -0.787 -12.167 -6.944 1.00 58.99 101 ILE B C 1
ATOM 1377 O O . ILE B 2 26 ? -1.023 -11.168 -6.260 1.00 59.04 101 ILE B O 1
#